Protein AF-A0A6A4BP18-F1 (afdb_monomer)

Mean predicted aligned error: 14.63 Å

Solvent-accessible surface area (backbone atoms only — not comparable to full-atom values): 18453 Å² total; per-residue (Å²): 133,81,79,79,80,82,51,69,67,41,41,24,59,48,27,28,90,78,40,79,90,39,74,28,32,41,42,32,32,29,70,42,75,57,89,64,32,25,34,36,25,41,56,42,97,91,57,77,68,46,74,51,90,61,76,39,51,43,69,56,45,57,78,28,50,51,63,76,63,49,70,79,73,46,64,62,55,40,39,28,45,27,30,31,40,32,45,47,83,64,99,54,40,59,24,32,38,62,28,37,34,75,42,69,50,74,59,83,79,42,41,30,38,35,31,44,35,96,96,43,78,49,68,36,74,59,85,51,77,74,58,50,36,78,54,55,67,48,51,64,54,51,35,61,59,45,66,40,43,44,92,80,47,46,69,66,62,46,50,54,54,47,51,52,49,50,55,49,27,62,75,64,73,44,84,46,69,72,56,61,74,64,30,67,46,84,85,53,60,76,46,70,38,81,43,63,38,40,52,74,63,48,77,40,70,28,36,26,45,53,37,39,52,45,67,64,49,66,88,84,72,81,84,63,58,63,84,48,62,78,91,66,95,78,69,87,85,81,76,87,84,87,81,80,77,83,78,84,90,76,84,89,79,84,86,82,92,86,87,81,88,78,90,85,87,82,87,84,90,84,92,83,90,91,79,92,88,90,88,82,91,84,90,86,86,86,84,86,82,88,82,88,80,136

Sequence (294 aa):
MTPAPIAVGALAFVGPAHIPGLTEFHYVRVTSVSGDSAHVALIDPDAADEVLSEEIETALLKRRAVSDDESALWPGTYVGHPIAFIQPDGPEMDLWAFGLVSGYSMTGATPWLHVRHAGGNCKVALHQLTNVIKIDWISYALQPAAGKNAAVINAVELLEEMDDIIGACTKNRGIPAKVKNALTIPYELYELVEVIRPDTLVLVSVPRQHVVDCSLKKKAKRGTSMFSPPTGSDDPTIAKTKKQKRRPLRWVGNLPVKNWCTIAQATNRKRNLYRLQRRTTTTFAPCYRTTSLC

Secondary structure (DSSP, 8-state):
-PPPPPPTT-EEEE-TTT-TT-SS-EEEEEEEEETTEEEEEEE-TTS--EE-SS-EEHHHHHHTB--GGGGGT-TTHHHHS-EEEE--SSTTTTB-EEEEEEEEEEETTEEEEEEEETTEEEEEE-SSTTSEEE--HHHHHH-TTTT-BTTTS-HHHHHHHHHHHHHHHHHHTS--HHHHHH-SS---TT-EEEEE-TTT--EEEEEHHHHHHHHHS-TT--SS-TTS--SS---TTS--S-----PPP---------------------------------------------

Nearest PDB structures (foldseek):
  9c5g-assembly1_A  TM=5.884E-01  e=3.172E+00  Rhizobium leguminosarum
  7tb6-assembly1_A-2  TM=4.887E-01  e=4.233E+00  Stenotrophomonas maltophilia
  7qfz-assembly1_A  TM=1.981E-01  e=1.781E+00  Escherichia fergusonii ATCC 35469
  7qfz-assembly4_G  TM=1.940E-01  e=3.172E+00  Escherichia fergusonii ATCC 35469
  7qfz-assembly4_H  TM=2.465E-01  e=8.965E+00  Escherichia fergusonii ATCC 35469

Radius of gyration: 30.9 Å; Cα contacts (8 Å, |Δi|>4): 424; chains: 1; bounding box: 94×106×64 Å

Organism: NCBI:txid129364

Foldseek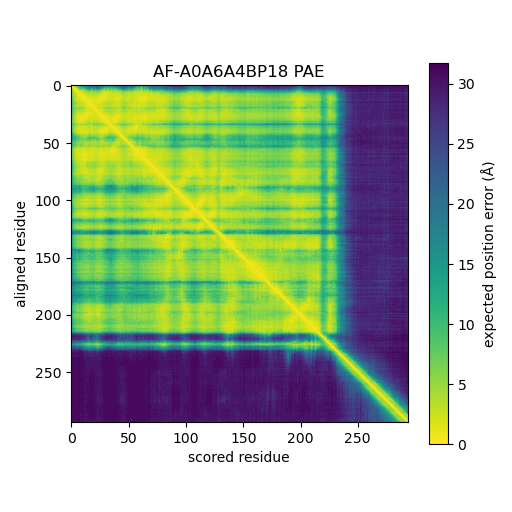 3Di:
DPDDFDDQQFKFWDFCVQPVPHQFIFIWGFHADDPQWTWIWTDDPVDDTHTDPDIHGSVSRSVGTDDPLCVVQVLSVCLLQQWKFAQAPDPSNQFIFIWGFLDWDDDDSWIWTFTQTPVGTGIDICPDCQRIDRADLLCNLLVARGGPGCVVPGSVNVVVVRVVQVVVCLVVVHGDPVSQVRGPDHRDQQDWDWDARRRPRDIATEGSNLSSNVRNDPPPPPPDDSRDHPPDDPPVPPDPDDDPDDDDDDDDDDDDDDDDYDDDDYDDDDDDDDDDDDDDDDDDDDDDDDDDDD

Structure (mmCIF, N/CA/C/O backbone):
data_AF-A0A6A4BP18-F1
#
_entry.id   AF-A0A6A4BP18-F1
#
loop_
_atom_site.group_PDB
_atom_site.id
_atom_site.type_symbol
_atom_site.label_atom_id
_atom_site.label_alt_id
_atom_site.label_comp_id
_atom_site.label_asym_id
_atom_site.label_entity_id
_atom_site.label_seq_id
_atom_site.pdbx_PDB_ins_code
_atom_site.Cartn_x
_atom_site.Cartn_y
_atom_site.Cartn_z
_atom_site.occupancy
_atom_site.B_iso_or_equiv
_atom_site.auth_seq_id
_atom_site.auth_comp_id
_atom_site.auth_asym_id
_atom_site.auth_atom_id
_atom_site.pdbx_PDB_model_num
ATOM 1 N N . MET A 1 1 ? -30.522 -5.816 16.221 1.00 47.50 1 MET A N 1
ATOM 2 C CA . MET A 1 1 ? -29.313 -6.515 16.703 1.00 47.50 1 MET A CA 1
ATOM 3 C C . MET A 1 1 ? -28.320 -5.456 17.135 1.00 47.50 1 MET A C 1
ATOM 5 O O . MET A 1 1 ? -27.954 -4.629 16.310 1.00 47.50 1 MET A O 1
ATOM 9 N N . THR A 1 2 ? -27.963 -5.408 18.415 1.00 51.75 2 THR A N 1
ATOM 10 C CA . THR A 1 2 ? -26.920 -4.502 18.915 1.00 51.75 2 THR A CA 1
ATOM 11 C C . THR A 1 2 ? -25.569 -5.032 18.422 1.00 51.75 2 THR A C 1
ATOM 13 O O . THR A 1 2 ? -25.317 -6.224 18.603 1.00 51.75 2 THR A O 1
ATOM 16 N N . PRO A 1 3 ? -24.727 -4.225 17.754 1.00 62.91 3 PRO A N 1
ATOM 17 C CA . PRO A 1 3 ? -23.421 -4.691 17.297 1.00 62.91 3 PRO A CA 1
ATOM 18 C C . PRO A 1 3 ? -22.569 -5.111 18.498 1.00 62.91 3 PRO A C 1
ATOM 20 O O . PRO A 1 3 ? -22.616 -4.466 19.550 1.00 62.91 3 PRO A O 1
ATOM 23 N N . ALA A 1 4 ? -21.815 -6.201 18.342 1.00 75.19 4 ALA A N 1
ATOM 24 C CA . ALA A 1 4 ? -20.980 -6.744 19.406 1.00 75.19 4 ALA A CA 1
ATOM 25 C C . ALA A 1 4 ? -20.011 -5.674 19.959 1.00 75.19 4 ALA A C 1
ATOM 27 O O . ALA A 1 4 ? -19.532 -4.813 19.207 1.00 75.19 4 ALA A O 1
ATOM 28 N N . PRO A 1 5 ? -19.740 -5.673 21.278 1.00 82.94 5 PRO A N 1
ATOM 29 C CA . PRO A 1 5 ? -18.723 -4.805 21.853 1.00 82.94 5 PRO A CA 1
ATOM 30 C C . PRO A 1 5 ? -17.351 -5.137 21.257 1.00 82.94 5 PRO A C 1
ATOM 32 O O . PRO A 1 5 ? -17.082 -6.285 20.911 1.00 82.94 5 PRO A O 1
ATOM 35 N N . ILE A 1 6 ? -16.492 -4.124 21.124 1.00 90.88 6 ILE A N 1
ATOM 36 C CA . ILE A 1 6 ? -15.129 -4.360 20.660 1.00 90.88 6 ILE A CA 1
ATOM 37 C C . ILE A 1 6 ? -14.336 -5.001 21.792 1.00 90.88 6 ILE A C 1
ATOM 39 O O . ILE A 1 6 ? -14.423 -4.559 22.938 1.00 90.88 6 ILE A O 1
ATOM 43 N N . ALA A 1 7 ? -13.611 -6.064 21.472 1.00 92.69 7 ALA A N 1
ATOM 44 C CA . ALA A 1 7 ? -12.816 -6.804 22.435 1.00 92.69 7 ALA A CA 1
ATOM 45 C C . ALA A 1 7 ? -11.340 -6.408 22.343 1.00 92.69 7 ALA A C 1
ATOM 47 O O . ALA A 1 7 ? -10.855 -5.988 21.291 1.00 92.69 7 ALA A O 1
ATOM 48 N N . VAL A 1 8 ? -10.614 -6.597 23.445 1.00 94.81 8 VAL A N 1
ATOM 49 C CA . VAL A 1 8 ? -9.148 -6.599 23.421 1.00 94.81 8 VAL A CA 1
ATOM 50 C C . VAL A 1 8 ? -8.674 -7.680 22.448 1.00 94.81 8 VAL A C 1
ATOM 52 O O . VAL A 1 8 ? -9.228 -8.776 22.412 1.00 94.81 8 VAL A O 1
ATOM 55 N N . GLY A 1 9 ? -7.670 -7.352 21.641 1.00 93.19 9 GLY A N 1
ATOM 56 C CA . GLY A 1 9 ? -7.150 -8.198 20.572 1.00 93.19 9 GLY A CA 1
ATOM 57 C C . GLY A 1 9 ? -7.810 -7.977 19.211 1.00 93.19 9 GLY A C 1
ATOM 58 O O . GLY A 1 9 ? -7.215 -8.390 18.216 1.00 93.19 9 GLY A O 1
ATOM 59 N N . ALA A 1 10 ? -8.962 -7.294 19.148 1.00 94.56 10 ALA A N 1
ATOM 60 C CA . ALA A 1 10 ? -9.646 -7.000 17.891 1.00 94.56 10 ALA A CA 1
ATOM 61 C C . ALA A 1 10 ? -8.774 -6.157 16.951 1.00 94.56 10 ALA A C 1
ATOM 63 O O . ALA A 1 10 ? -8.046 -5.260 17.392 1.00 94.56 10 ALA A O 1
ATOM 64 N N . LEU A 1 11 ? -8.891 -6.436 15.655 1.00 95.38 11 LEU A N 1
ATOM 65 C CA . LEU A 1 11 ? -8.190 -5.728 14.592 1.00 95.38 11 LEU A CA 1
ATOM 66 C C . LEU A 1 11 ? -9.089 -4.670 13.954 1.00 95.38 11 LEU A C 1
ATOM 68 O O . LEU A 1 11 ? -10.278 -4.897 13.725 1.00 95.38 11 LEU A O 1
ATOM 72 N N . ALA A 1 12 ? -8.508 -3.521 13.620 1.00 95.56 12 ALA A N 1
ATOM 73 C CA . ALA A 1 12 ? -9.170 -2.489 12.833 1.00 95.56 12 ALA A CA 1
ATOM 74 C C . ALA A 1 12 ? -8.213 -1.869 11.810 1.00 95.56 12 ALA A C 1
ATOM 76 O O . ALA A 1 12 ? -7.005 -1.814 12.032 1.00 95.56 12 ALA A O 1
ATOM 77 N N . PHE A 1 13 ? -8.761 -1.373 10.700 1.00 95.56 13 PHE A N 1
ATOM 78 C CA . PHE A 1 13 ? -8.001 -0.678 9.662 1.00 95.56 13 PHE A CA 1
ATOM 79 C C . PHE A 1 13 ? -8.361 0.810 9.618 1.00 95.56 13 PHE A C 1
ATOM 81 O O . PHE A 1 13 ? -9.464 1.212 9.216 1.00 95.56 13 PHE A O 1
ATOM 88 N N . VAL A 1 14 ? -7.419 1.643 10.046 1.00 94.88 14 VAL A N 1
ATOM 89 C CA . VAL A 1 14 ? -7.598 3.075 10.320 1.00 94.88 14 VAL A CA 1
ATOM 90 C C . VAL A 1 14 ? -6.599 3.905 9.517 1.00 94.88 14 VAL A C 1
ATOM 92 O O . VAL A 1 14 ? -5.735 3.368 8.841 1.00 94.88 14 VAL A O 1
ATOM 95 N N . GLY A 1 15 ? -6.751 5.225 9.533 1.00 92.75 15 GLY A N 1
ATOM 96 C CA . GLY A 1 15 ? -5.901 6.139 8.771 1.00 92.75 15 GLY A CA 1
ATOM 97 C C . GLY A 1 15 ? -6.054 7.571 9.275 1.00 92.75 15 GLY A C 1
ATOM 98 O O . GLY A 1 15 ? -6.770 7.777 10.260 1.00 92.75 15 GLY A O 1
ATOM 99 N N . PRO A 1 16 ? -5.460 8.566 8.600 1.00 90.88 16 PRO A N 1
ATOM 100 C CA . PRO A 1 16 ? -5.343 9.930 9.131 1.00 90.88 16 PRO A CA 1
ATOM 101 C C . PRO A 1 16 ? -6.688 10.630 9.363 1.00 90.88 16 PRO A C 1
ATOM 103 O O . PRO A 1 16 ? -6.835 11.441 10.271 1.00 90.88 16 PRO A O 1
ATOM 106 N N . ALA A 1 17 ? -7.711 10.278 8.576 1.00 89.81 17 ALA A N 1
ATOM 107 C CA . ALA A 1 17 ? -9.076 10.776 8.763 1.00 89.81 17 ALA A CA 1
ATOM 108 C C . ALA A 1 17 ? -9.768 10.225 10.027 1.00 89.81 17 ALA A C 1
ATOM 110 O O . ALA A 1 17 ? -10.784 10.762 10.458 1.00 89.81 17 ALA A O 1
ATOM 111 N N . HIS A 1 18 ? -9.246 9.135 10.591 1.00 92.75 18 HIS A N 1
ATOM 112 C CA . HIS A 1 18 ? -9.772 8.474 11.782 1.00 92.75 18 HIS A CA 1
ATOM 113 C C . HIS A 1 18 ? -8.957 8.822 13.031 1.00 92.75 18 HIS A C 1
ATOM 115 O O . HIS A 1 18 ? -9.531 8.992 14.101 1.00 92.75 18 HIS A O 1
ATOM 121 N N . ILE A 1 19 ? -7.630 8.901 12.887 1.00 90.81 19 ILE A N 1
ATOM 122 C CA . ILE A 1 19 ? -6.675 9.169 13.965 1.00 90.81 19 ILE A CA 1
ATOM 123 C C . ILE A 1 19 ? -5.701 10.243 13.456 1.00 90.81 19 ILE A C 1
ATOM 125 O O . ILE A 1 19 ? -4.878 9.935 12.588 1.00 90.81 19 ILE A O 1
ATOM 129 N N . PRO A 1 20 ? -5.773 11.487 13.965 1.00 85.69 20 PRO A N 1
ATOM 130 C CA . PRO A 1 20 ? -4.974 12.606 13.459 1.00 85.69 20 PRO A CA 1
ATOM 131 C C . PRO A 1 20 ? -3.453 12.408 13.538 1.00 85.69 20 PRO A C 1
ATOM 133 O O . PRO A 1 20 ? -2.726 13.022 12.760 1.00 85.69 20 PRO A O 1
ATOM 136 N N . GLY A 1 21 ? -2.968 11.564 14.456 1.00 84.62 21 GLY A N 1
ATOM 137 C CA . GLY A 1 21 ? -1.545 11.245 14.601 1.00 84.62 21 GLY A CA 1
ATOM 138 C C . GLY A 1 21 ? -0.952 10.387 13.475 1.00 84.62 21 GLY A C 1
ATOM 139 O O . GLY A 1 21 ? 0.270 10.290 13.370 1.00 84.62 21 GLY A O 1
ATOM 140 N N . LEU A 1 22 ? -1.780 9.779 12.617 1.00 88.44 22 LEU A N 1
ATOM 141 C CA . LEU A 1 22 ? -1.308 8.914 11.533 1.00 88.44 22 LEU A CA 1
ATOM 142 C C . LEU A 1 22 ? -0.989 9.705 10.263 1.00 88.44 22 LEU A C 1
ATOM 144 O O . LEU A 1 22 ? -1.701 10.636 9.892 1.00 88.44 22 LEU A O 1
ATOM 148 N N . THR A 1 23 ? 0.059 9.289 9.551 1.00 87.06 23 THR A N 1
ATOM 149 C CA . THR A 1 23 ? 0.423 9.853 8.238 1.00 87.06 23 THR A CA 1
ATOM 150 C C . THR A 1 23 ? -0.103 9.041 7.057 1.00 87.06 23 THR A C 1
ATOM 152 O O . THR A 1 23 ? -0.150 9.553 5.942 1.00 87.06 23 THR A O 1
ATOM 155 N N . GLU A 1 24 ? -0.506 7.796 7.295 1.00 89.38 24 GLU A N 1
ATOM 156 C CA . GLU A 1 24 ? -1.031 6.859 6.302 1.00 89.38 24 GLU A CA 1
ATOM 157 C C . GLU A 1 24 ? -1.992 5.862 6.965 1.00 89.38 24 GLU A C 1
ATOM 159 O O . GLU A 1 24 ? -2.283 5.959 8.163 1.00 89.38 24 GLU A O 1
ATOM 164 N N . PHE A 1 25 ? -2.557 4.947 6.178 1.00 92.06 25 PHE A N 1
ATOM 165 C CA . PHE A 1 25 ? -3.432 3.909 6.712 1.00 92.06 25 PHE A CA 1
ATOM 166 C C . PHE A 1 25 ? -2.636 2.766 7.347 1.00 92.06 25 PHE A C 1
ATOM 168 O O . PHE A 1 25 ? -1.692 2.257 6.750 1.00 92.06 25 PHE A O 1
ATOM 175 N N . HIS A 1 26 ? -3.085 2.309 8.515 1.00 93.12 26 HIS A N 1
ATOM 176 C CA . HIS A 1 26 ? -2.459 1.229 9.272 1.00 93.12 26 HIS A CA 1
ATOM 177 C C . HIS A 1 26 ? -3.493 0.262 9.844 1.00 93.12 26 HIS A C 1
ATOM 179 O O . HIS A 1 26 ? -4.647 0.618 10.115 1.00 93.12 26 HIS A O 1
ATOM 185 N N . TYR A 1 27 ? -3.042 -0.968 10.081 1.00 94.88 27 TYR A N 1
ATOM 186 C CA . TYR A 1 27 ? -3.730 -1.877 10.982 1.00 94.88 27 TYR A CA 1
ATOM 187 C C . TYR A 1 27 ? -3.429 -1.496 12.429 1.00 94.88 27 TYR A C 1
ATOM 189 O O . TYR A 1 27 ? -2.306 -1.130 12.769 1.00 94.88 27 TYR A O 1
ATOM 197 N N . VAL A 1 28 ? -4.443 -1.599 13.282 1.00 94.94 28 VAL A N 1
ATOM 198 C CA . VAL A 1 28 ? -4.304 -1.431 14.726 1.00 94.94 28 VAL A CA 1
ATOM 199 C C . VAL A 1 28 ? -4.910 -2.615 15.463 1.00 94.94 28 VAL A C 1
ATOM 201 O O . VAL A 1 28 ? -5.935 -3.161 15.045 1.00 94.94 28 VAL A O 1
ATOM 204 N N . ARG A 1 29 ? -4.290 -2.989 16.582 1.00 95.25 29 ARG A N 1
ATOM 205 C CA . ARG A 1 29 ? -4.784 -3.995 17.522 1.00 95.25 29 ARG A CA 1
ATOM 206 C C . ARG A 1 29 ? -5.233 -3.327 18.807 1.00 95.25 29 ARG A C 1
ATOM 208 O O . ARG A 1 29 ? -4.465 -2.588 19.414 1.00 95.25 29 ARG A O 1
ATOM 215 N N . VAL A 1 30 ? -6.446 -3.624 19.258 1.00 95.56 30 VAL A N 1
ATOM 216 C CA . VAL A 1 30 ? -6.947 -3.136 20.550 1.00 95.56 30 VAL A CA 1
ATOM 217 C C . VAL A 1 30 ? -6.166 -3.780 21.692 1.00 95.56 30 VAL A C 1
ATOM 219 O O . VAL A 1 30 ? -6.149 -5.004 21.812 1.00 95.56 30 VAL A O 1
ATOM 222 N N . THR A 1 31 ? -5.544 -2.972 22.548 1.00 95.38 31 THR A N 1
ATOM 223 C CA . THR A 1 31 ? -4.730 -3.445 23.682 1.00 95.38 31 THR A CA 1
ATOM 224 C C . THR A 1 31 ? -5.467 -3.333 25.011 1.00 95.38 31 THR A C 1
ATOM 226 O O . THR A 1 31 ? -5.299 -4.182 25.883 1.00 95.38 31 THR A O 1
ATOM 229 N N . SER A 1 32 ? -6.331 -2.330 25.165 1.00 94.81 32 SER A N 1
ATOM 230 C CA . SER A 1 32 ? -7.199 -2.179 26.332 1.00 94.81 32 SER A CA 1
ATOM 231 C C . SER A 1 32 ? -8.475 -1.420 25.973 1.00 94.81 32 SER A C 1
ATOM 233 O O . SER A 1 32 ? -8.509 -0.656 25.010 1.00 94.81 32 SER A O 1
ATOM 235 N N . VAL A 1 33 ? -9.541 -1.653 26.740 1.00 95.44 33 VAL A N 1
ATOM 236 C CA . VAL A 1 33 ? -10.840 -0.988 26.575 1.00 95.44 33 VAL A CA 1
ATOM 237 C C . VAL A 1 33 ? -11.253 -0.397 27.918 1.00 95.44 33 VAL A C 1
ATOM 239 O O . VAL A 1 33 ? -11.242 -1.096 28.931 1.00 95.44 33 VAL A O 1
ATOM 242 N N . SER A 1 34 ? -11.623 0.881 27.917 1.00 92.50 34 SER A N 1
ATOM 243 C CA . SER A 1 34 ? -12.083 1.636 29.081 1.00 92.50 34 SER A CA 1
ATOM 244 C C . SER A 1 34 ? -13.375 2.373 28.725 1.00 92.50 34 SER A C 1
ATOM 246 O O . SER A 1 34 ? -13.359 3.471 28.170 1.00 92.50 34 SER A O 1
ATOM 248 N N . GLY A 1 35 ? -14.518 1.741 29.009 1.00 90.00 35 GLY A N 1
ATOM 249 C CA . GLY A 1 35 ? -15.832 2.286 28.660 1.00 90.00 35 GLY A CA 1
ATOM 250 C C . GLY A 1 35 ? -15.990 2.477 27.149 1.00 90.00 35 GLY A C 1
ATOM 251 O O . GLY A 1 35 ? -15.946 1.504 26.395 1.00 90.00 35 GLY A O 1
ATOM 252 N N . ASP A 1 36 ? -16.166 3.730 26.725 1.00 93.06 36 ASP A N 1
ATOM 253 C CA . ASP A 1 36 ? -16.333 4.106 25.316 1.00 93.06 36 ASP A CA 1
ATOM 254 C C . ASP A 1 36 ? -15.007 4.397 24.591 1.00 93.06 36 ASP A C 1
ATOM 256 O O . ASP A 1 36 ? -15.018 4.561 23.368 1.00 93.06 36 ASP A O 1
ATOM 260 N N . SER A 1 37 ? -13.878 4.376 25.305 1.00 94.12 37 SER A N 1
ATOM 261 C CA . SER A 1 37 ? -12.521 4.560 24.775 1.00 94.12 37 SER A CA 1
ATOM 262 C C . SER A 1 37 ? -11.725 3.251 24.766 1.00 94.12 37 SER A C 1
ATOM 264 O O . SER A 1 37 ? -11.996 2.317 25.524 1.00 94.12 37 SER A O 1
ATOM 266 N N . ALA A 1 38 ? -10.704 3.180 23.919 1.00 95.38 38 ALA A N 1
ATOM 267 C CA . ALA A 1 38 ? -9.752 2.080 23.859 1.00 95.38 38 ALA A CA 1
ATOM 268 C C . ALA A 1 38 ? -8.346 2.579 23.508 1.00 95.38 38 ALA A C 1
ATOM 270 O O . ALA A 1 38 ? -8.194 3.553 22.770 1.00 95.38 38 ALA A O 1
ATOM 271 N N . HIS A 1 39 ? -7.326 1.870 23.987 1.00 94.81 39 HIS A N 1
ATOM 272 C CA . HIS A 1 39 ? -5.959 2.014 23.490 1.00 94.81 39 HIS A CA 1
ATOM 273 C C . HIS A 1 39 ? -5.674 0.953 22.435 1.00 94.81 39 HIS A C 1
ATOM 275 O O . HIS A 1 39 ? -6.236 -0.150 22.456 1.00 94.81 39 HIS A O 1
ATOM 281 N N . VAL A 1 40 ? -4.779 1.287 21.510 1.00 95.19 40 VAL A N 1
ATOM 282 C CA . VAL A 1 40 ? -4.385 0.388 20.429 1.00 95.19 40 VAL A CA 1
ATOM 283 C C . VAL A 1 40 ? -2.877 0.406 20.212 1.00 95.19 40 VAL A C 1
ATOM 285 O O . VAL A 1 40 ? -2.192 1.361 20.577 1.00 95.19 40 VAL A O 1
ATOM 288 N N . ALA A 1 41 ? -2.373 -0.644 19.579 1.00 94.44 41 ALA A N 1
ATOM 289 C CA . ALA A 1 41 ? -1.040 -0.682 19.001 1.00 94.44 41 ALA A CA 1
ATOM 290 C C . ALA A 1 41 ? -1.138 -0.719 17.474 1.00 94.44 41 ALA A C 1
ATOM 292 O O . ALA A 1 41 ? -1.978 -1.438 16.932 1.00 94.44 41 ALA A O 1
ATOM 293 N N . LEU A 1 42 ? -0.307 0.064 16.791 1.00 93.19 42 LEU A N 1
ATOM 294 C CA . LEU A 1 42 ? -0.069 -0.048 15.359 1.00 93.19 42 LEU A CA 1
ATOM 295 C C . LEU A 1 42 ? 0.602 -1.382 15.077 1.00 93.19 42 LEU A C 1
ATOM 297 O O . LEU A 1 42 ? 1.584 -1.723 15.729 1.00 93.19 42 LEU A O 1
ATOM 301 N N . ILE A 1 43 ? 0.064 -2.105 14.102 1.00 91.12 43 ILE A N 1
ATOM 302 C CA . ILE A 1 43 ? 0.658 -3.338 13.608 1.00 91.12 43 ILE A CA 1
ATOM 303 C C . ILE A 1 43 ? 1.473 -3.006 12.370 1.00 91.12 43 ILE A C 1
ATOM 305 O O . ILE A 1 43 ? 0.937 -2.491 11.383 1.00 91.12 43 ILE A O 1
ATOM 309 N N . ASP A 1 44 ? 2.743 -3.378 12.416 1.00 83.31 44 ASP A N 1
ATOM 310 C CA . ASP A 1 44 ? 3.612 -3.424 11.254 1.00 83.31 44 ASP A CA 1
ATOM 311 C C . ASP A 1 44 ? 4.070 -4.877 11.058 1.00 83.31 44 ASP A C 1
ATOM 313 O O . ASP A 1 44 ? 4.804 -5.389 11.899 1.00 83.31 44 ASP A O 1
ATOM 317 N N . PRO A 1 45 ? 3.653 -5.577 9.985 1.00 78.44 45 PRO A N 1
ATOM 318 C CA . PRO A 1 45 ? 4.129 -6.935 9.721 1.00 78.44 45 PRO A CA 1
ATOM 319 C C . PRO A 1 45 ? 5.651 -7.026 9.560 1.00 78.44 45 PRO A C 1
ATOM 321 O O . PRO A 1 45 ? 6.219 -8.101 9.751 1.00 78.44 45 PRO A O 1
ATOM 324 N N . ASP A 1 46 ? 6.291 -5.911 9.203 1.00 73.81 46 ASP A N 1
ATOM 325 C CA . ASP A 1 46 ? 7.714 -5.813 8.903 1.00 73.81 46 ASP A CA 1
ATOM 326 C C . ASP A 1 46 ? 8.523 -5.254 10.103 1.00 73.81 46 ASP A C 1
ATOM 328 O O . ASP A 1 46 ? 9.758 -5.235 10.065 1.00 73.81 46 ASP A O 1
ATOM 332 N N . ALA A 1 47 ? 7.861 -4.831 11.193 1.00 78.50 47 ALA A N 1
ATOM 333 C CA . ALA A 1 47 ? 8.495 -4.247 12.379 1.00 78.50 47 ALA A CA 1
ATOM 334 C C . ALA A 1 47 ? 7.803 -4.650 13.698 1.00 78.50 47 ALA A C 1
ATOM 336 O O . ALA A 1 47 ? 6.970 -5.547 13.752 1.00 78.50 47 ALA A O 1
ATOM 337 N N . ALA A 1 48 ? 8.219 -4.043 14.811 1.00 81.62 48 ALA A N 1
ATOM 338 C CA . ALA A 1 48 ? 7.566 -4.253 16.100 1.00 81.62 48 ALA A CA 1
ATOM 339 C C . ALA A 1 48 ? 6.347 -3.335 16.242 1.00 81.62 48 ALA A C 1
ATOM 341 O O . ALA A 1 48 ? 6.411 -2.168 15.856 1.00 81.62 48 ALA A O 1
ATOM 342 N N . ASP A 1 49 ? 5.286 -3.850 16.866 1.00 86.19 49 ASP A N 1
ATOM 343 C CA . ASP A 1 49 ? 4.079 -3.078 17.150 1.00 86.19 49 ASP A CA 1
ATOM 344 C C . ASP A 1 49 ? 4.390 -1.826 17.991 1.00 86.19 49 ASP A C 1
ATOM 346 O O . ASP A 1 49 ? 5.101 -1.884 19.002 1.00 86.19 49 ASP A O 1
ATOM 350 N N . GLU A 1 50 ? 3.805 -0.692 17.605 1.00 88.38 50 GLU A N 1
ATOM 351 C CA . GLU A 1 50 ? 3.976 0.593 18.288 1.00 88.38 50 GLU A CA 1
ATOM 352 C C . GLU A 1 50 ? 2.686 0.988 19.011 1.00 88.38 50 GLU A C 1
ATOM 354 O O . GLU A 1 50 ? 1.633 1.148 18.397 1.00 88.38 50 GLU A O 1
ATOM 359 N N . VAL A 1 51 ? 2.740 1.164 20.332 1.00 86.56 51 VAL A N 1
ATOM 360 C CA . VAL A 1 51 ? 1.563 1.575 21.112 1.00 86.56 51 VAL A CA 1
ATOM 361 C C . VAL A 1 51 ? 1.252 3.046 20.858 1.00 86.56 51 VAL A C 1
ATOM 363 O O . VAL A 1 51 ? 2.102 3.910 21.070 1.00 86.56 51 VAL A O 1
ATOM 366 N N . LEU A 1 52 ? 0.009 3.340 20.474 1.00 86.50 52 LEU A N 1
ATOM 367 C CA . LEU A 1 52 ? -0.460 4.714 20.354 1.00 86.50 52 LEU A CA 1
ATOM 368 C C . LEU A 1 52 ? -0.821 5.277 21.729 1.00 86.50 52 LEU A C 1
ATOM 370 O O . LEU A 1 52 ? -1.586 4.683 22.489 1.00 86.50 52 LEU A O 1
ATOM 374 N N . SER A 1 53 ? -0.291 6.464 22.022 1.00 84.31 53 SER A N 1
ATOM 375 C CA . SER A 1 53 ? -0.578 7.194 23.264 1.00 84.31 53 SER A CA 1
ATOM 376 C C . SER A 1 53 ? -2.002 7.763 23.316 1.00 84.31 53 SER A C 1
ATOM 378 O O . SER A 1 53 ? -2.499 8.063 24.397 1.00 84.31 53 SER A O 1
ATOM 380 N N . GLU A 1 54 ? -2.647 7.949 22.164 1.00 86.06 54 GLU A N 1
ATOM 381 C CA . GLU A 1 54 ? -3.989 8.528 22.053 1.00 86.06 54 GLU A CA 1
ATOM 382 C C . GLU A 1 54 ? -5.079 7.487 22.370 1.00 86.06 54 GLU A C 1
ATOM 384 O O . GLU A 1 54 ? -4.994 6.331 21.951 1.00 86.06 54 GLU A O 1
ATOM 389 N N . GLU A 1 55 ? -6.121 7.901 23.096 1.00 91.88 55 GLU A N 1
ATOM 390 C CA . GLU A 1 55 ? -7.337 7.101 23.276 1.00 91.88 55 GLU A CA 1
ATOM 391 C C . GLU A 1 55 ? -8.245 7.222 22.050 1.00 91.88 55 GLU A C 1
ATOM 393 O O . GLU A 1 55 ? -8.471 8.314 21.527 1.00 91.88 55 GLU A O 1
ATOM 398 N N . ILE A 1 56 ? -8.802 6.095 21.611 1.00 94.56 56 ILE A N 1
ATOM 399 C CA . ILE A 1 56 ? -9.637 6.015 20.414 1.00 94.56 56 ILE A CA 1
ATOM 400 C C . ILE A 1 56 ? -11.034 5.544 20.797 1.00 94.56 56 ILE A C 1
ATOM 402 O O . ILE A 1 56 ? -11.205 4.579 21.540 1.00 94.56 56 ILE A O 1
ATOM 406 N N . GLU A 1 57 ? -12.053 6.186 20.232 1.00 95.31 57 GLU A N 1
ATOM 407 C CA . GLU A 1 57 ? -13.442 5.787 20.435 1.00 95.31 57 GLU A CA 1
ATOM 408 C C . GLU A 1 57 ? -13.694 4.342 19.975 1.00 95.31 57 GLU A C 1
ATOM 410 O O . GLU A 1 57 ? -13.491 3.970 18.813 1.00 95.31 57 GLU A O 1
ATOM 415 N N . THR A 1 58 ? -14.263 3.528 20.860 1.00 94.62 58 THR A N 1
ATOM 416 C CA . THR A 1 58 ? -14.665 2.147 20.556 1.00 94.62 58 THR A CA 1
ATOM 417 C C . THR A 1 58 ? -15.670 2.081 19.406 1.00 94.62 58 THR A C 1
ATOM 419 O O . THR A 1 58 ? -15.660 1.132 18.622 1.00 94.62 58 THR A O 1
ATOM 422 N N . ALA A 1 59 ? -16.528 3.097 19.257 1.00 94.50 59 ALA A N 1
ATOM 423 C CA . ALA A 1 59 ? -17.479 3.196 18.156 1.00 94.50 59 ALA A CA 1
ATOM 424 C C . ALA A 1 59 ? -16.782 3.362 16.796 1.00 94.50 59 ALA A C 1
ATOM 426 O O . ALA A 1 59 ? -17.234 2.786 15.804 1.00 94.50 59 ALA A O 1
ATOM 427 N N . LEU A 1 60 ? -15.680 4.119 16.743 1.00 95.06 60 LEU A N 1
ATOM 428 C CA . LEU A 1 60 ? -14.853 4.253 15.546 1.00 95.06 60 LEU A CA 1
ATOM 429 C C . LEU A 1 60 ? -14.203 2.918 15.202 1.00 95.06 60 LEU A C 1
ATOM 431 O O . LEU A 1 60 ? -14.335 2.458 14.068 1.00 95.06 60 LEU A O 1
ATOM 435 N N . LEU A 1 61 ? -13.575 2.267 16.181 1.00 95.44 61 LEU A N 1
ATOM 436 C CA . LEU A 1 61 ? -12.901 0.990 15.961 1.00 95.44 61 LEU A CA 1
ATOM 437 C C . LEU A 1 61 ? -13.878 -0.098 15.497 1.00 95.44 61 LEU A C 1
ATOM 439 O O . LEU A 1 61 ? -13.560 -0.835 14.574 1.00 95.44 61 LEU A O 1
ATOM 443 N N . LYS A 1 62 ? -15.107 -0.136 16.028 1.00 94.19 62 LYS A N 1
ATOM 444 C CA . LYS A 1 62 ? -16.166 -1.047 15.549 1.00 94.19 62 LYS A CA 1
ATOM 445 C C . LYS A 1 62 ? -16.521 -0.832 14.079 1.00 94.19 62 LYS A C 1
ATOM 447 O O . LYS A 1 62 ? -16.704 -1.800 13.352 1.00 94.19 62 LYS A O 1
ATOM 452 N N . ARG A 1 63 ? -16.622 0.423 13.625 1.00 94.81 63 ARG A N 1
ATOM 453 C CA . ARG A 1 63 ? -16.914 0.743 12.211 1.00 94.81 63 ARG A CA 1
ATOM 454 C C . ARG A 1 63 ? -15.761 0.386 11.272 1.00 94.81 63 ARG A C 1
ATOM 456 O O . ARG A 1 63 ? -15.973 0.300 10.067 1.00 94.81 63 ARG A O 1
ATOM 463 N N . ARG A 1 64 ? -14.552 0.251 11.816 1.00 95.25 64 ARG A N 1
ATOM 464 C CA . ARG A 1 64 ? -13.310 -0.019 11.084 1.00 95.25 64 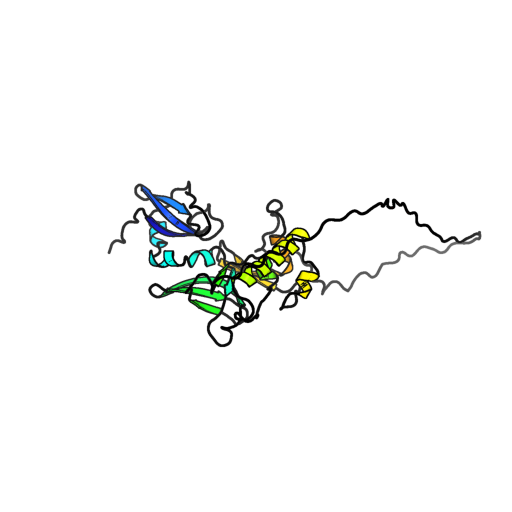ARG A CA 1
ATOM 465 C C . ARG A 1 64 ? -12.751 -1.416 11.352 1.00 95.25 64 ARG A C 1
ATOM 467 O O . ARG A 1 64 ? -11.647 -1.704 10.897 1.00 95.25 64 ARG A O 1
ATOM 474 N N . ALA A 1 65 ? -13.486 -2.243 12.093 1.00 94.44 65 ALA A N 1
ATOM 475 C CA . ALA A 1 65 ? -13.069 -3.581 12.462 1.00 94.44 65 ALA A CA 1
ATOM 476 C C . ALA A 1 65 ? -12.921 -4.451 11.213 1.00 94.44 65 ALA A C 1
ATOM 478 O O . ALA A 1 65 ? -13.746 -4.383 10.300 1.00 94.44 65 ALA A O 1
ATOM 479 N N . VAL A 1 66 ? -11.872 -5.263 11.199 1.00 94.06 66 VAL A N 1
ATOM 480 C CA . VAL A 1 66 ? -11.582 -6.228 10.135 1.00 94.06 66 VAL A CA 1
ATOM 481 C C . VAL A 1 66 ? -11.642 -7.642 10.699 1.00 94.06 66 VAL A C 1
ATOM 483 O O . VAL A 1 66 ? -11.520 -7.838 11.909 1.00 94.06 66 VAL A O 1
ATOM 486 N N . SER A 1 67 ? -11.861 -8.634 9.838 1.00 91.00 67 SER A N 1
ATOM 487 C CA . SER A 1 67 ? -11.834 -10.037 10.259 1.00 91.00 67 SER A CA 1
ATOM 488 C C . SER A 1 67 ? -10.408 -10.513 10.510 1.00 91.00 67 SER A C 1
ATOM 490 O O . SER A 1 67 ? -9.487 -10.093 9.809 1.00 91.00 67 SER A O 1
ATOM 492 N N . ASP A 1 68 ? -10.240 -11.476 11.414 1.00 87.88 68 ASP A N 1
ATOM 493 C CA . ASP A 1 68 ? -8.937 -12.098 11.670 1.00 87.88 68 ASP A CA 1
ATOM 494 C C . ASP A 1 68 ? -8.345 -12.762 10.417 1.00 87.88 68 ASP A C 1
ATOM 496 O O . ASP A 1 68 ? -7.127 -12.776 10.263 1.00 87.88 68 ASP A O 1
ATOM 500 N N . ASP A 1 69 ? -9.177 -13.212 9.470 1.00 89.56 69 ASP A N 1
ATOM 501 C CA . ASP A 1 69 ? -8.726 -13.752 8.179 1.00 89.56 69 ASP A CA 1
ATOM 502 C C . ASP A 1 69 ? -7.844 -12.760 7.391 1.00 89.56 69 ASP A C 1
ATOM 504 O O . ASP A 1 69 ? -6.945 -13.172 6.659 1.00 89.56 69 ASP A O 1
ATOM 508 N N . GLU A 1 70 ? -8.038 -11.445 7.564 1.00 91.50 70 GLU A N 1
ATOM 509 C CA . GLU A 1 70 ? -7.201 -10.432 6.903 1.00 91.50 70 GLU A CA 1
ATOM 510 C C . GLU A 1 70 ? -5.759 -10.436 7.417 1.00 91.50 70 GLU A C 1
ATOM 512 O O . GLU A 1 70 ? -4.837 -10.072 6.683 1.00 91.50 70 GLU A O 1
ATOM 517 N N . SER A 1 71 ? -5.545 -10.881 8.657 1.00 88.88 71 SER A N 1
ATOM 518 C CA . SER A 1 71 ? -4.224 -10.905 9.292 1.00 88.88 71 SER A CA 1
ATOM 519 C C . SER A 1 71 ? -3.284 -11.962 8.708 1.00 88.88 71 SER A C 1
ATOM 521 O O . SER A 1 71 ? -2.094 -11.958 9.011 1.00 88.88 71 SER A O 1
ATOM 523 N N . ALA A 1 72 ? -3.782 -12.846 7.837 1.00 88.69 72 ALA A N 1
ATOM 524 C CA . ALA A 1 72 ? -2.947 -13.816 7.136 1.00 88.69 72 ALA A CA 1
ATOM 525 C C . ALA A 1 72 ? -2.028 -13.153 6.095 1.00 88.69 72 ALA A C 1
ATOM 527 O O . ALA A 1 72 ? -0.897 -13.594 5.906 1.00 88.69 72 ALA A O 1
ATOM 528 N N . LEU A 1 73 ? -2.516 -12.113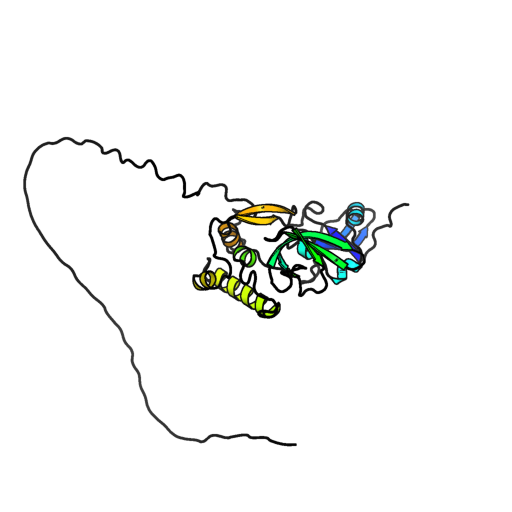 5.405 1.00 88.94 73 LEU A N 1
ATOM 529 C CA . LEU A 1 73 ? -1.824 -11.497 4.262 1.00 88.94 73 LEU A CA 1
ATOM 530 C C . LEU A 1 73 ? -1.781 -9.962 4.303 1.00 88.94 73 LEU A C 1
ATOM 532 O O . LEU A 1 73 ? -1.191 -9.348 3.418 1.00 88.94 73 LEU A O 1
ATOM 536 N N . TRP A 1 74 ? -2.384 -9.333 5.316 1.00 92.19 74 TRP A N 1
ATOM 537 C CA . TRP A 1 74 ? -2.300 -7.894 5.586 1.00 92.19 74 TRP A CA 1
ATOM 538 C C . TRP A 1 74 ? -2.540 -6.990 4.358 1.00 92.19 74 TRP A C 1
ATOM 540 O O . TRP A 1 74 ? -1.752 -6.066 4.110 1.00 92.19 74 TRP A O 1
ATOM 550 N N . PRO A 1 75 ? -3.631 -7.192 3.589 1.00 92.31 75 PRO A N 1
ATOM 551 C CA . PRO A 1 75 ? -3.873 -6.471 2.335 1.00 92.31 75 PRO A CA 1
ATOM 552 C C . PRO A 1 75 ? -3.924 -4.946 2.517 1.00 92.31 75 PRO A C 1
ATOM 554 O O . PRO A 1 75 ? -3.494 -4.200 1.640 1.00 92.31 75 PRO A O 1
ATOM 557 N N . GLY A 1 76 ? -4.382 -4.461 3.675 1.00 92.25 76 GLY A N 1
ATOM 558 C CA . GLY A 1 76 ? -4.413 -3.037 4.005 1.00 92.25 76 GLY A CA 1
ATOM 559 C C . GLY A 1 76 ? -3.037 -2.369 4.079 1.00 92.25 76 GLY A C 1
ATOM 560 O O . GLY A 1 76 ? -2.947 -1.164 3.855 1.00 92.25 76 GLY A O 1
ATOM 561 N N . THR A 1 77 ? -1.950 -3.117 4.295 1.00 91.38 77 THR A N 1
ATOM 562 C CA . THR A 1 77 ? -0.594 -2.534 4.283 1.00 91.38 77 THR A CA 1
ATOM 563 C C . THR A 1 77 ? -0.175 -2.068 2.893 1.00 91.38 77 THR A C 1
ATOM 565 O O . THR A 1 77 ? 0.587 -1.115 2.775 1.00 91.38 77 THR A O 1
ATOM 568 N N . TYR A 1 78 ? -0.733 -2.666 1.839 1.00 91.19 78 TYR A N 1
ATOM 569 C CA . TYR A 1 78 ? -0.558 -2.188 0.471 1.00 91.19 78 TYR A CA 1
ATOM 570 C C . TYR A 1 78 ? -1.365 -0.922 0.189 1.00 91.19 78 TYR A C 1
ATOM 572 O O . TYR A 1 78 ? -1.060 -0.220 -0.755 1.00 91.19 78 TYR A O 1
ATOM 580 N N . VAL A 1 79 ? -2.390 -0.598 0.981 1.00 90.75 79 VAL A N 1
ATOM 581 C CA . VAL A 1 79 ? -3.089 0.694 0.875 1.00 90.75 79 VAL A CA 1
ATOM 582 C C . VAL A 1 79 ? -2.328 1.787 1.629 1.00 90.75 79 VAL A C 1
ATOM 584 O O . VAL A 1 79 ? -2.277 2.922 1.161 1.00 90.75 79 VAL A O 1
ATOM 587 N N . GLY A 1 80 ? -1.706 1.442 2.763 1.00 86.25 80 GLY A N 1
ATOM 588 C CA . GLY A 1 80 ? -0.764 2.323 3.463 1.00 86.25 80 GLY A CA 1
ATOM 589 C C . GLY A 1 80 ? 0.476 2.627 2.618 1.00 86.25 80 GLY A C 1
ATOM 590 O O . GLY A 1 80 ? 0.886 3.777 2.525 1.00 86.25 80 GLY A O 1
ATOM 591 N N . HIS A 1 81 ? 0.994 1.624 1.901 1.00 88.62 81 HIS A N 1
ATOM 592 C CA . HIS A 1 81 ? 2.110 1.756 0.962 1.00 88.62 81 HIS A CA 1
ATOM 593 C C . HIS A 1 81 ? 1.659 1.450 -0.481 1.00 88.62 81 HIS A C 1
ATOM 595 O O . HIS A 1 81 ? 1.867 0.337 -0.972 1.00 88.62 81 HIS A O 1
ATOM 601 N N . PRO A 1 82 ? 1.027 2.418 -1.180 1.00 88.38 82 PRO A N 1
ATOM 602 C CA . PRO A 1 82 ? 0.189 2.188 -2.364 1.00 88.38 82 PRO A CA 1
ATOM 603 C C . PRO A 1 82 ? 0.941 1.929 -3.670 1.00 88.38 82 PRO A C 1
ATOM 605 O O . PRO A 1 82 ? 0.390 2.151 -4.746 1.00 88.38 82 PRO A O 1
ATOM 608 N N . ILE A 1 83 ? 2.182 1.453 -3.607 1.00 90.88 83 ILE A N 1
ATOM 609 C CA . ILE A 1 83 ? 2.967 1.084 -4.783 1.00 90.88 83 ILE A CA 1
ATOM 610 C C . ILE A 1 83 ? 3.336 -0.384 -4.683 1.00 90.88 83 ILE A C 1
ATOM 612 O O . ILE A 1 83 ? 3.993 -0.814 -3.730 1.00 90.88 83 ILE A O 1
ATOM 616 N N . ALA A 1 84 ? 2.979 -1.122 -5.725 1.00 90.75 84 ALA A N 1
ATOM 617 C CA . ALA A 1 84 ? 3.332 -2.514 -5.855 1.00 90.75 84 ALA A CA 1
ATOM 618 C C . ALA A 1 84 ? 3.926 -2.830 -7.228 1.00 90.75 84 ALA A C 1
ATOM 620 O O . ALA A 1 84 ? 3.598 -2.208 -8.239 1.00 90.75 84 ALA A O 1
ATOM 621 N N . PHE A 1 85 ? 4.774 -3.847 -7.259 1.00 89.31 85 PHE A N 1
ATOM 622 C CA . PHE A 1 85 ? 5.101 -4.581 -8.466 1.00 89.31 85 PHE A CA 1
ATOM 623 C C . PHE A 1 85 ? 4.285 -5.866 -8.465 1.00 89.31 85 PHE A C 1
ATOM 625 O O . PHE A 1 85 ? 4.323 -6.630 -7.500 1.00 89.31 85 PHE A O 1
ATOM 632 N N . ILE A 1 86 ? 3.489 -6.044 -9.510 1.00 89.56 86 ILE A N 1
ATOM 633 C CA . ILE A 1 86 ? 2.425 -7.038 -9.586 1.00 89.56 86 ILE A CA 1
ATOM 634 C C . ILE A 1 86 ? 2.603 -7.942 -10.800 1.00 89.56 86 ILE A C 1
ATOM 636 O O . ILE A 1 86 ? 3.158 -7.531 -11.820 1.00 89.56 86 ILE A O 1
ATOM 640 N N . GLN A 1 87 ? 2.055 -9.147 -10.694 1.00 87.50 87 GLN A N 1
ATOM 641 C CA . GLN A 1 87 ? 1.756 -10.018 -11.828 1.00 87.50 87 GLN A CA 1
ATOM 642 C C . GLN A 1 87 ? 0.239 -10.007 -12.034 1.00 87.50 87 GLN A C 1
ATOM 644 O O . GLN A 1 87 ? -0.482 -10.565 -11.203 1.00 87.50 87 GLN A O 1
ATOM 649 N N . PRO A 1 88 ? -0.279 -9.296 -13.051 1.00 80.56 88 PRO A N 1
ATOM 650 C CA . PRO A 1 88 ? -1.714 -9.256 -13.304 1.00 80.56 88 PRO A CA 1
ATOM 651 C C . PRO A 1 88 ? -2.201 -10.599 -13.855 1.00 80.56 88 PRO A C 1
ATOM 653 O O . PRO A 1 88 ? -1.485 -11.267 -14.586 1.00 80.56 88 PRO A O 1
ATOM 656 N N . ASP A 1 89 ? -3.448 -10.977 -13.591 1.00 78.31 89 ASP A N 1
ATOM 657 C CA . ASP A 1 89 ? -4.040 -12.122 -14.287 1.00 78.31 89 ASP A CA 1
ATOM 658 C C . ASP A 1 89 ? -4.282 -11.795 -15.774 1.00 78.31 89 ASP A C 1
ATOM 660 O O . ASP A 1 89 ? -4.636 -10.667 -16.131 1.00 78.31 89 ASP A O 1
ATOM 664 N N . GLY A 1 90 ? -4.156 -12.794 -16.654 1.00 79.38 90 GLY A N 1
ATOM 665 C CA . GLY A 1 90 ? -4.480 -12.674 -18.080 1.00 79.38 90 GLY A CA 1
ATOM 666 C C . GLY A 1 90 ? -3.270 -12.808 -19.012 1.00 79.38 90 GLY A C 1
ATOM 667 O O . GLY A 1 90 ? -2.281 -13.432 -18.647 1.00 79.38 90 GLY A O 1
ATOM 668 N N . PRO A 1 91 ? -3.326 -12.262 -20.242 1.00 80.19 91 PRO A N 1
ATOM 669 C CA . PRO A 1 91 ? -2.276 -12.464 -21.249 1.00 80.19 91 PRO A CA 1
ATOM 670 C C . PRO A 1 91 ? -0.884 -11.955 -20.846 1.00 80.19 91 PRO A C 1
ATOM 672 O O . PRO A 1 91 ? 0.112 -12.401 -21.406 1.00 80.19 91 PRO A O 1
ATOM 675 N N . GLU A 1 92 ? -0.819 -11.023 -19.892 1.00 80.38 92 GLU A N 1
ATOM 676 C CA . GLU A 1 92 ? 0.423 -10.447 -19.363 1.00 80.38 92 GLU A CA 1
ATOM 677 C C . GLU A 1 92 ? 0.844 -11.077 -18.023 1.00 80.38 92 GLU A C 1
ATOM 679 O O . GLU A 1 92 ? 1.730 -10.547 -17.363 1.00 80.38 92 GLU A O 1
ATOM 684 N N . MET A 1 93 ? 0.247 -12.207 -17.616 1.00 82.50 93 MET A N 1
ATOM 685 C CA . MET A 1 93 ? 0.505 -12.829 -16.306 1.00 82.50 93 MET A CA 1
ATOM 686 C C . MET A 1 93 ? 1.939 -13.285 -16.076 1.00 82.50 93 MET A C 1
ATOM 688 O O . MET A 1 93 ? 2.396 -13.353 -14.938 1.00 82.50 93 MET A O 1
ATOM 692 N N . ASP A 1 94 ? 2.667 -13.553 -17.156 1.00 85.81 94 ASP A N 1
ATOM 693 C CA . ASP A 1 94 ? 4.075 -13.918 -17.076 1.00 85.81 94 ASP A CA 1
ATOM 694 C C . ASP A 1 94 ? 4.993 -12.692 -16.982 1.00 85.81 94 ASP A C 1
ATOM 696 O O . ASP A 1 94 ? 6.210 -12.851 -16.882 1.00 85.81 94 ASP A O 1
ATOM 700 N N . LEU A 1 95 ? 4.452 -11.473 -17.058 1.00 86.88 95 LEU A N 1
ATOM 701 C CA . LEU A 1 95 ? 5.205 -10.227 -17.021 1.00 86.88 95 LEU A CA 1
ATOM 702 C C . LEU A 1 95 ? 4.977 -9.500 -15.704 1.00 86.88 95 LEU A C 1
ATOM 704 O O . LEU A 1 95 ? 3.867 -9.419 -15.181 1.00 86.88 95 LEU A O 1
ATOM 708 N N . TRP A 1 96 ? 6.040 -8.888 -15.204 1.00 87.19 96 TRP A N 1
ATOM 709 C CA . TRP A 1 96 ? 5.905 -7.980 -14.087 1.00 87.19 96 TRP A CA 1
ATOM 710 C C . TRP A 1 96 ? 5.477 -6.573 -14.521 1.00 87.19 96 TRP A C 1
ATOM 712 O O . TRP A 1 96 ? 6.003 -6.019 -15.493 1.00 87.19 96 TRP A O 1
ATOM 722 N N . ALA A 1 97 ? 4.585 -5.954 -13.748 1.00 88.31 97 ALA A N 1
ATOM 723 C CA . ALA A 1 97 ? 4.088 -4.603 -13.985 1.00 88.31 97 ALA A CA 1
ATOM 724 C C . ALA A 1 97 ? 4.077 -3.752 -12.708 1.00 88.31 97 ALA A C 1
ATOM 726 O O . ALA A 1 97 ? 3.778 -4.231 -11.618 1.00 88.31 97 ALA A O 1
ATOM 727 N N . PHE A 1 98 ? 4.351 -2.452 -12.845 1.00 89.81 98 PHE A N 1
ATOM 728 C CA . PHE A 1 98 ? 4.134 -1.495 -11.758 1.00 89.81 98 PHE A CA 1
ATOM 729 C C . PHE A 1 98 ? 2.653 -1.155 -11.639 1.00 89.81 98 PHE A C 1
ATOM 731 O O . PHE A 1 98 ? 1.994 -0.864 -12.639 1.00 89.81 98 PHE A O 1
ATOM 738 N N . GLY A 1 99 ? 2.155 -1.142 -10.409 1.00 90.94 99 GLY A N 1
ATOM 739 C CA . GLY A 1 99 ? 0.773 -0.841 -10.094 1.00 90.94 99 GLY A CA 1
ATOM 740 C C . GLY A 1 99 ? 0.631 0.031 -8.853 1.00 90.94 99 GLY A C 1
ATOM 741 O O . GLY A 1 99 ? 1.424 -0.038 -7.914 1.00 90.94 99 GLY A O 1
ATOM 742 N N . LEU A 1 100 ? -0.413 0.851 -8.856 1.00 92.94 100 LEU A N 1
ATOM 743 C CA . LEU A 1 100 ? -0.835 1.653 -7.720 1.00 92.94 100 LEU A CA 1
ATOM 744 C C . LEU A 1 100 ? -2.021 0.986 -7.034 1.00 92.94 100 LEU A C 1
ATOM 746 O O . LEU A 1 100 ? -3.060 0.765 -7.662 1.00 92.94 100 LEU A O 1
ATOM 750 N N . VAL A 1 101 ? -1.886 0.687 -5.749 1.00 93.75 101 VAL A N 1
ATOM 751 C CA . VAL A 1 101 ? -2.940 0.042 -4.964 1.00 93.75 101 VAL A CA 1
ATOM 752 C C . VAL A 1 101 ? -3.875 1.115 -4.417 1.00 93.75 101 VAL A C 1
ATOM 754 O O . VAL A 1 101 ? -3.506 1.903 -3.552 1.00 93.75 101 VAL A O 1
ATOM 757 N N . SER A 1 102 ? -5.103 1.159 -4.933 1.00 91.75 102 SER A N 1
ATOM 758 C CA . SER A 1 102 ? -6.116 2.142 -4.519 1.00 91.75 102 SER A CA 1
ATOM 759 C C . SER A 1 102 ? -7.068 1.627 -3.440 1.00 91.75 102 SER A C 1
ATOM 761 O O . SER A 1 102 ? -7.845 2.394 -2.879 1.00 91.75 102 SER A O 1
ATOM 763 N N . GLY A 1 103 ? -7.051 0.323 -3.173 1.00 92.94 103 GLY A N 1
ATOM 764 C CA . GLY A 1 103 ? -7.938 -0.314 -2.210 1.00 92.94 103 GLY A CA 1
ATOM 765 C C . GLY A 1 103 ? -7.785 -1.828 -2.210 1.00 92.94 103 GLY A C 1
ATOM 766 O O . GLY A 1 103 ? -6.986 -2.386 -2.962 1.00 92.94 103 GLY A O 1
ATOM 767 N N . TYR A 1 104 ? -8.579 -2.492 -1.379 1.00 94.75 104 TYR A N 1
ATOM 768 C CA . TYR A 1 104 ? -8.696 -3.945 -1.368 1.00 94.75 104 TYR A CA 1
ATOM 769 C C . TYR A 1 104 ? -10.122 -4.370 -1.016 1.00 94.75 104 TYR A C 1
ATOM 771 O O . TYR A 1 104 ? -10.943 -3.575 -0.553 1.00 94.75 104 TYR A O 1
ATOM 779 N N . SER A 1 105 ? -10.421 -5.641 -1.249 1.00 93.94 105 SER A N 1
ATOM 780 C CA . SER A 1 105 ? -11.661 -6.283 -0.821 1.00 93.94 105 SER A CA 1
ATOM 781 C C . SER A 1 105 ? -11.402 -7.732 -0.438 1.00 93.94 105 SER A C 1
ATOM 783 O O . SER A 1 105 ? -10.660 -8.420 -1.138 1.00 93.94 105 SER A O 1
ATOM 785 N N . MET A 1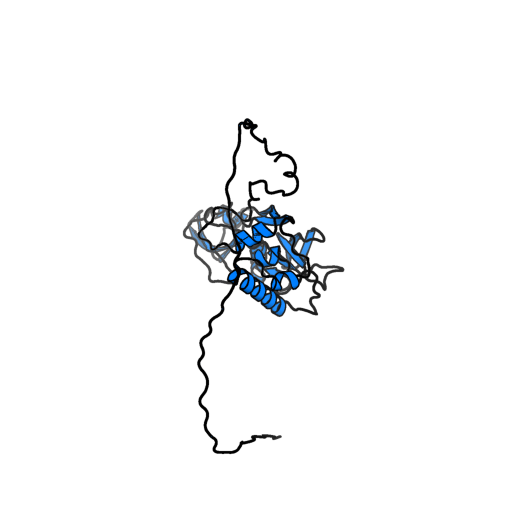 106 ? -12.077 -8.216 0.600 1.00 92.69 106 MET A N 1
ATOM 786 C CA . MET A 1 106 ? -12.080 -9.632 0.963 1.00 92.69 106 MET A CA 1
ATOM 787 C C . MET A 1 106 ? -13.188 -10.375 0.214 1.00 92.69 106 MET A C 1
ATOM 789 O O . MET A 1 106 ? -14.316 -9.893 0.116 1.00 92.69 106 MET A O 1
ATOM 793 N N . THR A 1 107 ? -12.876 -11.547 -0.339 1.00 90.94 107 THR A N 1
ATOM 794 C CA . THR A 1 107 ? -13.865 -12.493 -0.881 1.00 90.94 107 THR A CA 1
ATOM 795 C C . THR A 1 107 ? -13.627 -13.846 -0.224 1.00 90.94 107 THR A C 1
ATOM 797 O O . THR A 1 107 ? -12.678 -14.549 -0.566 1.00 90.94 107 THR A O 1
ATOM 800 N N . GLY A 1 108 ? -14.454 -14.186 0.769 1.00 88.12 108 GLY A N 1
ATOM 801 C CA . GLY A 1 108 ? -14.118 -15.258 1.710 1.00 88.12 108 GLY A CA 1
ATOM 802 C C . GLY A 1 108 ? -12.818 -14.922 2.450 1.00 88.12 108 GLY A C 1
ATOM 803 O O . GLY A 1 108 ? -12.624 -13.779 2.852 1.00 88.12 108 GLY A O 1
ATOM 804 N N . ALA A 1 109 ? -11.910 -15.893 2.552 1.00 88.12 109 ALA A N 1
ATOM 805 C CA . ALA A 1 109 ? -10.584 -15.711 3.149 1.00 88.12 109 ALA A CA 1
ATOM 806 C C . ALA A 1 109 ? -9.525 -15.172 2.162 1.00 88.12 109 ALA A C 1
ATOM 808 O O . ALA A 1 109 ? -8.353 -15.070 2.510 1.00 88.12 109 ALA A O 1
ATOM 809 N N . THR A 1 110 ? -9.899 -14.858 0.915 1.00 90.44 110 THR A N 1
ATOM 810 C CA . THR A 1 110 ? -8.950 -14.385 -0.103 1.00 90.44 110 THR A CA 1
ATOM 811 C C . THR A 1 110 ? -8.972 -12.856 -0.205 1.00 90.44 110 THR A C 1
ATOM 813 O O . THR A 1 110 ? -10.020 -12.289 -0.545 1.00 90.44 110 THR A O 1
ATOM 816 N N . PRO A 1 111 ? -7.833 -12.177 0.027 1.00 92.94 111 PRO A N 1
ATOM 817 C CA . PRO A 1 111 ? -7.703 -10.752 -0.227 1.00 92.94 111 PRO A CA 1
ATOM 818 C C . PRO A 1 111 ? -7.503 -10.459 -1.713 1.00 92.94 111 PRO A C 1
ATOM 820 O O . PRO A 1 111 ? -6.683 -11.082 -2.383 1.00 92.94 111 PRO A O 1
ATOM 823 N N . TRP A 1 112 ? -8.210 -9.451 -2.213 1.00 93.50 112 TRP A N 1
ATOM 824 C CA . TRP A 1 112 ? -8.045 -8.925 -3.566 1.00 93.50 112 TRP A CA 1
ATOM 825 C C . TRP A 1 112 ? -7.626 -7.464 -3.506 1.00 93.50 112 TRP A C 1
ATOM 827 O O . TRP A 1 112 ? -8.366 -6.637 -2.972 1.00 93.50 112 TRP A O 1
ATOM 837 N N . LEU A 1 113 ? -6.481 -7.134 -4.094 1.00 94.31 113 LEU A N 1
ATOM 838 C CA . LEU A 1 113 ? -6.015 -5.760 -4.246 1.00 94.31 113 LEU A CA 1
ATOM 839 C C . LEU A 1 113 ? -6.649 -5.130 -5.483 1.00 94.31 113 LEU A C 1
ATOM 841 O O . LEU A 1 113 ? -6.766 -5.769 -6.527 1.00 94.31 113 LEU A O 1
ATOM 845 N N . HIS A 1 114 ? -7.071 -3.874 -5.375 1.00 94.00 114 HIS A N 1
ATOM 846 C CA . HIS A 1 114 ? -7.567 -3.086 -6.503 1.00 94.00 114 HIS A CA 1
ATOM 847 C C . HIS A 1 114 ? -6.410 -2.235 -7.001 1.00 94.00 114 HIS A C 1
ATOM 849 O O . HIS A 1 114 ? -5.971 -1.315 -6.305 1.00 94.00 114 HIS A O 1
ATOM 855 N N . VAL A 1 115 ? -5.903 -2.572 -8.183 1.00 92.88 115 VAL A N 1
ATOM 856 C CA . VAL A 1 115 ? -4.653 -2.025 -8.701 1.00 92.88 115 VAL A CA 1
ATOM 857 C C . VAL A 1 115 ? -4.906 -1.262 -9.990 1.00 92.88 115 VAL A C 1
ATOM 859 O O . VAL A 1 115 ? -5.626 -1.718 -10.878 1.00 92.88 115 VAL A O 1
ATOM 862 N N . ARG A 1 116 ? -4.297 -0.085 -10.098 1.00 90.69 116 ARG A N 1
ATOM 863 C CA . ARG A 1 116 ? -4.215 0.686 -11.337 1.00 90.69 116 ARG A CA 1
ATOM 864 C C . ARG A 1 116 ? -2.834 0.496 -11.937 1.00 90.69 116 ARG A C 1
ATOM 866 O O . ARG A 1 116 ? -1.844 0.777 -11.269 1.00 90.69 116 ARG A O 1
ATOM 873 N N . HIS A 1 117 ? -2.759 0.045 -13.179 1.00 87.81 117 HIS A N 1
ATOM 874 C CA . HIS A 1 117 ? -1.504 -0.064 -13.921 1.00 87.81 117 HIS A CA 1
ATOM 875 C C . HIS A 1 117 ? -1.690 0.445 -15.356 1.00 87.81 117 HIS A C 1
ATOM 877 O O . HIS A 1 117 ? -2.790 0.828 -15.754 1.00 87.81 117 HIS A O 1
ATOM 883 N N . ALA A 1 118 ? -0.616 0.462 -16.149 1.00 79.19 118 ALA A N 1
ATOM 884 C CA . ALA A 1 118 ? -0.640 1.001 -17.514 1.00 79.19 118 ALA A CA 1
ATOM 885 C C . ALA A 1 118 ? -1.670 0.317 -18.441 1.00 79.19 118 ALA A C 1
ATOM 887 O O . ALA A 1 118 ? -2.200 0.963 -19.342 1.00 79.19 118 ALA A O 1
ATOM 888 N N . GLY A 1 119 ? -1.980 -0.963 -18.201 1.00 76.38 119 GLY A N 1
ATOM 889 C CA . GLY A 1 119 ? -2.983 -1.730 -18.950 1.00 76.38 119 GLY A CA 1
ATOM 890 C C . GLY A 1 119 ? -4.432 -1.486 -18.507 1.00 76.38 119 GLY A C 1
ATOM 891 O O . GLY A 1 119 ? -5.355 -2.008 -19.128 1.00 76.38 119 GLY A O 1
ATOM 892 N N . GLY A 1 120 ? -4.647 -0.686 -17.459 1.00 85.06 120 GLY A N 1
ATOM 893 C CA . GLY A 1 120 ? -5.959 -0.371 -16.906 1.00 85.06 120 GLY A CA 1
ATOM 894 C C . GLY A 1 120 ? -6.087 -0.727 -15.426 1.00 85.06 120 GLY A C 1
ATOM 895 O O . GLY A 1 120 ? -5.107 -0.917 -14.707 1.00 85.06 120 GLY A O 1
ATOM 896 N N . ASN A 1 121 ? -7.330 -0.781 -14.954 1.00 89.44 121 ASN A N 1
ATOM 897 C CA . ASN A 1 121 ? -7.623 -1.187 -13.585 1.00 89.44 121 ASN A CA 1
ATOM 898 C C . ASN A 1 121 ? -7.842 -2.698 -13.553 1.00 89.44 121 ASN A C 1
ATOM 900 O O . ASN A 1 121 ? -8.674 -3.214 -14.301 1.00 89.44 121 ASN A O 1
ATOM 904 N N . CYS A 1 122 ? -7.166 -3.384 -12.643 1.00 88.44 122 CYS A N 1
ATOM 905 C CA . CYS A 1 122 ? -7.328 -4.812 -12.431 1.00 88.44 122 CYS A CA 1
ATOM 906 C C . CYS A 1 122 ? -7.519 -5.129 -10.945 1.00 88.44 122 CYS A C 1
ATOM 908 O O . CYS A 1 122 ? -7.306 -4.294 -10.057 1.00 88.44 122 CYS A O 1
ATOM 910 N N . LYS A 1 123 ? -7.977 -6.351 -10.675 1.00 90.12 123 LYS A N 1
ATOM 911 C CA . LYS A 1 123 ? -7.936 -6.928 -9.336 1.00 90.12 123 LYS A CA 1
ATOM 912 C C . LYS A 1 123 ? -6.853 -7.989 -9.323 1.00 90.12 123 LYS A C 1
ATOM 914 O O . LYS A 1 123 ? -6.835 -8.823 -10.218 1.00 90.12 123 LYS A O 1
ATOM 919 N N . VAL A 1 124 ? -5.994 -7.953 -8.314 1.00 90.00 124 VAL A N 1
ATOM 920 C CA . VAL A 1 124 ? -4.930 -8.942 -8.126 1.00 90.00 124 VAL A CA 1
ATOM 921 C C . VAL A 1 124 ? -5.240 -9.717 -6.859 1.00 90.00 124 VAL A C 1
ATOM 923 O O . VAL A 1 124 ? -5.375 -9.122 -5.786 1.00 90.00 124 VAL A O 1
ATOM 926 N N . ALA A 1 125 ? -5.400 -11.032 -6.980 1.00 90.00 125 ALA A N 1
ATOM 927 C CA . ALA A 1 125 ? -5.552 -11.890 -5.817 1.00 90.00 125 ALA A CA 1
ATOM 928 C C . ALA A 1 125 ? -4.222 -11.962 -5.064 1.00 90.00 125 ALA A C 1
ATOM 930 O O . ALA A 1 125 ? -3.181 -12.301 -5.631 1.00 90.00 125 ALA A O 1
ATOM 931 N N . LEU A 1 126 ? -4.252 -11.651 -3.774 1.00 87.75 126 LEU A N 1
ATOM 932 C CA . LEU A 1 126 ? -3.100 -11.817 -2.908 1.00 87.75 126 LEU A CA 1
ATOM 933 C C . LEU A 1 126 ? -3.123 -13.265 -2.412 1.00 87.75 126 LEU A C 1
ATOM 935 O O . LEU A 1 126 ? -3.896 -13.617 -1.524 1.00 87.75 126 LEU A O 1
ATOM 939 N N . HIS A 1 127 ? -2.338 -14.125 -3.055 1.00 77.94 127 HIS A N 1
ATOM 940 C CA . HIS A 1 127 ? -2.229 -15.541 -2.689 1.00 77.94 127 HIS A CA 1
ATOM 941 C C . HIS A 1 127 ? -1.001 -15.804 -1.821 1.00 77.94 127 HIS A C 1
ATOM 943 O O . HIS A 1 127 ? -1.046 -16.618 -0.902 1.00 77.94 127 HIS A O 1
ATOM 949 N N . GLN A 1 128 ? 0.098 -15.119 -2.133 1.00 68.62 128 GLN A N 1
ATOM 950 C CA . GLN A 1 128 ? 1.382 -15.205 -1.450 1.00 68.62 128 GLN A CA 1
ATOM 951 C C . GLN A 1 128 ? 2.014 -13.812 -1.463 1.00 68.62 128 GLN A C 1
ATOM 953 O O . GLN A 1 128 ? 1.742 -13.020 -2.353 1.00 68.62 128 GLN A O 1
ATOM 958 N N . LEU A 1 129 ? 2.905 -13.495 -0.527 1.00 63.00 129 LEU A N 1
ATOM 959 C CA . LEU A 1 129 ? 3.589 -12.189 -0.532 1.00 63.00 129 LEU A CA 1
ATOM 960 C C . LEU A 1 129 ? 4.505 -11.986 -1.759 1.00 63.00 129 LEU A C 1
ATOM 962 O O . LEU A 1 129 ? 5.023 -10.897 -1.975 1.00 63.00 129 LEU A O 1
ATOM 966 N N . THR A 1 130 ? 4.721 -13.026 -2.567 1.00 67.38 130 THR A N 1
ATOM 967 C CA . THR A 1 130 ? 5.629 -13.019 -3.717 1.00 67.38 130 THR A CA 1
ATOM 968 C C . THR A 1 130 ? 5.006 -12.488 -5.002 1.00 67.38 130 THR A C 1
ATOM 970 O O . THR A 1 130 ? 5.752 -11.980 -5.832 1.00 67.38 130 THR A O 1
ATOM 973 N N . ASN A 1 131 ? 3.682 -12.570 -5.196 1.00 79.75 131 ASN A N 1
ATOM 974 C CA . ASN A 1 131 ? 3.054 -12.098 -6.441 1.00 79.75 131 ASN A CA 1
ATOM 975 C C . ASN A 1 131 ? 2.752 -10.587 -6.438 1.00 79.75 131 ASN A C 1
ATOM 977 O O . ASN A 1 131 ? 2.428 -10.015 -7.481 1.00 79.75 131 ASN A O 1
ATOM 981 N N . VAL A 1 132 ? 2.885 -9.943 -5.273 1.00 88.25 132 VAL A N 1
ATOM 982 C CA . VAL A 1 132 ? 2.729 -8.498 -5.080 1.00 88.25 132 VAL A CA 1
ATOM 983 C C . VAL A 1 132 ? 3.822 -7.995 -4.137 1.00 88.25 132 VAL A C 1
ATOM 985 O O . VAL A 1 132 ? 3.761 -8.197 -2.924 1.00 88.25 132 VAL A O 1
ATOM 988 N N . ILE A 1 133 ? 4.794 -7.277 -4.687 1.00 88.44 133 ILE A N 1
ATOM 989 C CA . ILE A 1 133 ? 5.952 -6.761 -3.948 1.00 88.44 133 ILE A CA 1
ATOM 990 C C . ILE A 1 133 ? 5.737 -5.270 -3.683 1.00 88.44 133 ILE A C 1
ATOM 992 O O . ILE A 1 133 ? 5.442 -4.538 -4.622 1.00 88.44 133 ILE A O 1
ATOM 996 N N . LYS A 1 134 ? 5.874 -4.799 -2.436 1.00 88.88 134 LYS A N 1
ATOM 997 C CA . LYS A 1 134 ? 5.847 -3.358 -2.106 1.00 88.88 134 LYS A CA 1
ATOM 998 C C . LYS A 1 134 ? 7.095 -2.672 -2.666 1.00 88.88 134 LYS A C 1
ATOM 1000 O O . LYS A 1 134 ? 8.184 -3.225 -2.562 1.00 88.88 134 LYS A O 1
ATOM 1005 N N . ILE A 1 135 ? 6.953 -1.470 -3.225 1.00 88.25 135 ILE A N 1
ATOM 1006 C CA . ILE A 1 135 ? 8.059 -0.799 -3.931 1.00 88.25 135 ILE A CA 1
ATOM 1007 C C . ILE A 1 135 ? 8.220 0.657 -3.510 1.00 88.25 135 ILE A C 1
ATOM 1009 O O . ILE A 1 135 ? 7.238 1.351 -3.268 1.00 88.25 135 ILE A O 1
ATOM 1013 N N . ASP A 1 136 ? 9.450 1.161 -3.485 1.00 87.12 136 ASP A N 1
ATOM 1014 C CA . ASP A 1 136 ? 9.722 2.579 -3.264 1.00 87.12 136 ASP A CA 1
ATOM 1015 C C . ASP A 1 136 ? 9.312 3.482 -4.435 1.00 87.12 136 ASP A C 1
ATOM 1017 O O . ASP A 1 136 ? 9.395 3.132 -5.615 1.00 87.12 136 ASP A O 1
ATOM 1021 N N . TRP A 1 137 ? 9.004 4.736 -4.103 1.00 86.81 137 TRP A N 1
ATOM 1022 C CA . TRP A 1 137 ? 8.681 5.791 -5.068 1.00 86.81 137 TRP A CA 1
ATOM 1023 C C . TRP A 1 137 ? 9.759 6.007 -6.142 1.00 86.81 137 TRP A C 1
ATOM 1025 O O . TRP A 1 137 ? 9.430 6.355 -7.275 1.00 86.81 137 TRP A O 1
ATOM 1035 N N . ILE A 1 138 ? 11.041 5.791 -5.815 1.00 88.31 138 ILE A N 1
ATOM 1036 C CA . ILE A 1 138 ? 12.146 5.910 -6.783 1.00 88.31 138 ILE A CA 1
ATOM 1037 C C . ILE A 1 138 ? 12.030 4.824 -7.847 1.00 88.31 138 ILE A C 1
ATOM 1039 O O . ILE A 1 138 ? 12.039 5.134 -9.036 1.00 88.31 138 ILE A O 1
ATOM 1043 N N . SER A 1 139 ? 11.901 3.567 -7.428 1.00 88.69 139 SER A N 1
ATOM 1044 C CA . SER A 1 139 ? 11.775 2.435 -8.343 1.00 88.69 139 SER A CA 1
ATOM 1045 C C . SER A 1 139 ? 10.504 2.563 -9.179 1.00 88.69 139 SER A C 1
ATOM 1047 O O . SER A 1 139 ? 10.561 2.398 -10.390 1.00 88.69 139 SER A O 1
ATOM 1049 N N . TYR A 1 140 ? 9.392 3.008 -8.596 1.00 89.00 140 TYR A N 1
ATOM 1050 C CA . TYR A 1 140 ? 8.174 3.288 -9.358 1.00 89.00 140 TYR A CA 1
ATOM 1051 C C . TYR A 1 140 ? 8.331 4.399 -10.407 1.00 89.00 140 TYR A C 1
ATOM 1053 O O . TYR A 1 140 ? 7.831 4.268 -11.520 1.00 89.00 140 TYR A O 1
ATOM 1061 N N . ALA A 1 141 ? 9.043 5.486 -10.095 1.00 88.38 141 ALA A N 1
ATOM 1062 C CA . ALA A 1 141 ? 9.270 6.573 -11.050 1.00 88.38 141 ALA A CA 1
ATOM 1063 C C . ALA A 1 141 ? 10.241 6.189 -12.180 1.00 88.38 141 ALA A C 1
ATOM 1065 O O . ALA A 1 141 ? 10.162 6.739 -13.280 1.00 88.38 141 ALA A O 1
ATOM 1066 N N . LEU A 1 142 ? 11.174 5.276 -11.903 1.00 87.62 142 LEU A N 1
ATOM 1067 C CA . LEU A 1 142 ? 12.157 4.789 -12.871 1.00 87.62 142 LEU A CA 1
ATOM 1068 C C . LEU A 1 142 ? 11.653 3.588 -13.681 1.00 87.62 142 LEU A C 1
ATOM 1070 O O . LEU A 1 142 ? 12.159 3.352 -14.773 1.00 87.62 142 LEU A O 1
ATOM 1074 N N . GLN A 1 143 ? 10.677 2.850 -13.152 1.00 85.75 143 GLN A N 1
ATOM 1075 C CA . GLN A 1 143 ? 10.102 1.633 -13.724 1.00 85.75 143 GLN A CA 1
ATOM 1076 C C . GLN A 1 143 ? 11.154 0.609 -14.207 1.00 85.75 143 GLN A C 1
ATOM 1078 O O . GLN A 1 143 ? 11.063 0.117 -15.339 1.00 85.75 143 GLN A O 1
ATOM 1083 N N . PRO A 1 144 ? 12.183 0.275 -13.398 1.00 80.12 144 PRO A N 1
ATOM 1084 C CA . PRO A 1 144 ? 13.145 -0.742 -13.788 1.00 80.12 144 PRO A CA 1
ATOM 1085 C C . PRO A 1 144 ? 12.443 -2.089 -13.912 1.00 80.12 144 PRO A C 1
ATOM 1087 O O . PRO A 1 144 ? 11.506 -2.376 -13.175 1.00 80.12 144 PRO A O 1
ATOM 1090 N N . ALA A 1 145 ? 12.891 -2.913 -14.854 1.00 76.12 145 ALA A N 1
ATOM 1091 C CA . ALA A 1 145 ? 12.343 -4.250 -15.060 1.00 76.12 145 ALA A CA 1
ATOM 1092 C C . ALA A 1 145 ? 10.842 -4.333 -15.412 1.00 76.12 145 ALA A C 1
ATOM 1094 O O . ALA A 1 145 ? 10.305 -5.439 -15.483 1.00 76.12 145 ALA A O 1
ATOM 1095 N N . ALA A 1 146 ? 10.170 -3.215 -15.704 1.00 81.12 146 ALA A N 1
ATOM 1096 C CA . ALA A 1 146 ? 8.795 -3.233 -16.196 1.00 81.12 146 ALA A CA 1
ATOM 1097 C C . ALA A 1 146 ? 8.692 -4.067 -17.484 1.00 81.12 146 ALA A C 1
ATOM 1099 O O . ALA A 1 146 ? 9.448 -3.848 -18.432 1.00 81.12 146 ALA A O 1
ATOM 1100 N N . GLY A 1 147 ? 7.767 -5.027 -17.514 1.00 80.06 147 GLY A N 1
ATOM 1101 C CA . GLY A 1 147 ? 7.578 -5.929 -18.650 1.00 80.06 147 GLY A CA 1
ATOM 1102 C C . GLY A 1 147 ? 8.632 -7.034 -18.770 1.00 80.06 147 GLY A C 1
ATOM 1103 O O . GLY A 1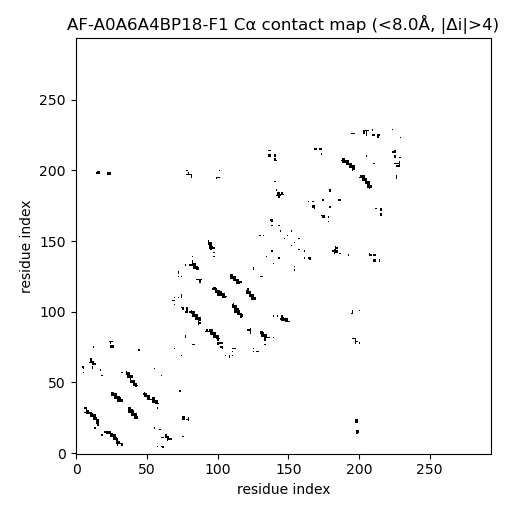 147 ? 8.650 -7.738 -19.779 1.00 80.06 147 GLY A O 1
ATOM 1104 N N . LYS A 1 148 ? 9.516 -7.221 -17.777 1.00 84.38 148 LYS A N 1
ATOM 1105 C CA . LYS A 1 148 ? 10.370 -8.416 -17.727 1.00 84.38 148 LYS A CA 1
ATOM 1106 C C . LYS A 1 148 ? 9.521 -9.639 -17.391 1.00 84.38 148 LYS A C 1
ATOM 1108 O O . LYS A 1 148 ? 8.628 -9.581 -16.547 1.00 84.38 148 LYS A O 1
ATOM 1113 N N . ASN A 1 149 ? 9.838 -10.753 -18.043 1.00 86.25 149 ASN A N 1
ATOM 1114 C CA . ASN A 1 149 ? 9.192 -12.025 -17.768 1.00 86.25 149 ASN A CA 1
ATOM 1115 C C . ASN A 1 149 ? 9.636 -12.567 -16.399 1.00 86.25 149 ASN A C 1
ATOM 1117 O O . ASN A 1 149 ? 10.828 -12.565 -16.082 1.00 86.25 149 ASN A O 1
ATOM 1121 N N . ALA A 1 150 ? 8.690 -13.050 -15.605 1.00 82.75 150 ALA A N 1
ATOM 1122 C CA . ALA A 1 150 ? 8.933 -13.515 -14.248 1.00 82.75 150 ALA A CA 1
ATOM 1123 C C . ALA A 1 150 ? 9.764 -14.798 -14.151 1.00 82.75 150 ALA A C 1
ATOM 1125 O O . ALA A 1 150 ? 10.374 -15.058 -13.117 1.00 82.75 150 ALA A O 1
ATOM 1126 N N . ALA A 1 151 ? 9.829 -15.587 -15.226 1.00 84.81 151 ALA A N 1
ATOM 1127 C CA . ALA A 1 151 ? 10.738 -16.724 -15.314 1.00 84.81 151 ALA A CA 1
ATOM 1128 C C . ALA A 1 151 ? 12.188 -16.299 -15.607 1.00 84.81 151 ALA A C 1
ATOM 1130 O O . ALA A 1 151 ? 13.106 -17.086 -15.394 1.00 84.81 151 ALA A O 1
ATOM 1131 N N . VAL A 1 152 ? 12.401 -15.076 -16.111 1.00 85.38 152 VAL A N 1
ATOM 1132 C CA . VAL A 1 152 ? 13.740 -14.527 -16.392 1.00 85.38 152 VAL A CA 1
ATOM 1133 C C . VAL A 1 152 ? 14.323 -13.841 -15.164 1.00 85.38 152 VAL A C 1
ATOM 1135 O O . VAL A 1 152 ? 15.521 -13.954 -14.932 1.00 85.38 152 VAL A O 1
ATOM 1138 N N . ILE A 1 153 ? 13.489 -13.120 -14.412 1.00 82.44 153 ILE A N 1
ATOM 1139 C CA . ILE A 1 153 ? 13.872 -12.497 -13.148 1.00 82.44 153 ILE A CA 1
ATOM 1140 C C . ILE A 1 153 ? 12.808 -12.796 -12.097 1.00 82.44 153 ILE A C 1
ATOM 1142 O O . ILE A 1 153 ? 11.639 -12.413 -12.233 1.00 82.44 153 ILE A O 1
ATOM 1146 N N . ASN A 1 154 ? 13.212 -13.517 -11.057 1.00 84.50 154 ASN A N 1
ATOM 1147 C CA . ASN A 1 154 ? 12.305 -13.836 -9.962 1.00 84.50 154 ASN A CA 1
ATOM 1148 C C . ASN A 1 154 ? 12.163 -12.641 -8.996 1.00 84.50 154 ASN A C 1
ATOM 1150 O O . ASN A 1 154 ? 12.868 -11.639 -9.103 1.00 84.50 154 ASN A O 1
ATOM 1154 N N . ALA A 1 155 ? 11.247 -12.752 -8.032 1.00 82.00 155 ALA A N 1
ATOM 1155 C CA . ALA A 1 155 ? 10.964 -11.691 -7.063 1.00 82.00 155 ALA A CA 1
ATOM 1156 C C . ALA A 1 155 ? 12.196 -11.232 -6.253 1.00 82.00 155 ALA A C 1
ATOM 1158 O O . ALA A 1 155 ? 12.322 -10.047 -5.956 1.00 82.00 155 ALA A O 1
ATOM 1159 N N . VAL A 1 156 ? 13.103 -12.150 -5.904 1.00 85.62 156 VAL A N 1
ATOM 1160 C CA . VAL A 1 156 ? 14.293 -11.855 -5.088 1.00 85.62 156 VAL A CA 1
ATOM 1161 C C . VAL A 1 156 ? 15.334 -11.103 -5.911 1.00 85.62 156 VAL A C 1
ATOM 1163 O O . VAL A 1 156 ? 15.792 -10.043 -5.502 1.00 85.62 156 VAL A O 1
ATOM 1166 N N . GLU A 1 157 ? 15.655 -11.608 -7.101 1.00 87.00 157 GLU A N 1
ATOM 1167 C CA . GLU A 1 157 ? 16.609 -10.968 -8.022 1.00 87.00 157 GLU A CA 1
ATOM 1168 C C . GLU A 1 157 ? 16.138 -9.572 -8.443 1.00 87.00 157 GLU A C 1
ATOM 1170 O O . GLU A 1 157 ? 16.927 -8.645 -8.615 1.00 87.00 157 GLU A O 1
ATOM 1175 N N . LEU A 1 158 ? 14.825 -9.407 -8.587 1.00 84.25 158 LEU A N 1
ATOM 1176 C CA . LEU A 1 158 ? 14.218 -8.123 -8.874 1.00 84.25 158 LEU A CA 1
ATOM 1177 C C . LEU A 1 158 ? 14.395 -7.132 -7.714 1.00 84.25 158 LEU A C 1
ATOM 1179 O O . LEU A 1 158 ? 14.714 -5.967 -7.959 1.00 84.25 158 LEU A O 1
ATOM 1183 N N . LEU A 1 159 ? 14.172 -7.566 -6.469 1.00 86.38 159 LEU A N 1
ATOM 1184 C CA . LEU A 1 159 ? 14.407 -6.730 -5.288 1.00 86.38 159 LEU A CA 1
ATOM 1185 C C . LEU A 1 159 ? 15.866 -6.263 -5.234 1.00 86.38 159 LEU A C 1
ATOM 1187 O O . LEU A 1 159 ? 16.112 -5.073 -5.053 1.00 86.38 159 LEU A O 1
ATOM 1191 N N . GLU A 1 160 ? 16.816 -7.161 -5.506 1.00 88.19 160 GLU A N 1
ATOM 1192 C CA . GLU A 1 160 ? 18.240 -6.820 -5.593 1.00 88.19 160 GLU A CA 1
ATOM 1193 C C . GLU A 1 160 ? 18.524 -5.776 -6.690 1.00 88.19 160 GLU A C 1
ATOM 1195 O O . GLU A 1 160 ? 19.251 -4.808 -6.455 1.00 88.19 160 GLU A O 1
ATOM 1200 N N . GLU A 1 161 ? 17.914 -5.910 -7.876 1.00 85.31 161 GLU A N 1
ATOM 1201 C CA . GLU A 1 161 ? 18.056 -4.928 -8.962 1.00 85.31 161 GLU A CA 1
ATOM 1202 C C . GLU A 1 161 ? 17.506 -3.546 -8.561 1.00 85.31 161 GLU A C 1
ATOM 1204 O O . GLU A 1 161 ? 18.108 -2.511 -8.871 1.00 85.31 161 GLU A O 1
ATOM 1209 N N . MET A 1 162 ? 16.380 -3.511 -7.846 1.00 86.44 162 MET A N 1
ATOM 1210 C CA . MET A 1 162 ? 15.784 -2.268 -7.355 1.00 86.44 162 MET A CA 1
ATOM 1211 C C . MET A 1 162 ? 16.640 -1.611 -6.270 1.00 86.44 162 MET A C 1
ATOM 1213 O O . MET A 1 162 ? 16.891 -0.403 -6.347 1.00 86.44 162 MET A O 1
ATOM 1217 N N . ASP A 1 163 ? 17.160 -2.390 -5.325 1.00 89.38 163 ASP A N 1
ATOM 1218 C CA . ASP A 1 163 ? 18.061 -1.910 -4.275 1.00 89.38 163 ASP A CA 1
ATOM 1219 C C . ASP A 1 163 ? 19.366 -1.349 -4.852 1.00 89.38 163 ASP A C 1
ATOM 1221 O O . ASP A 1 163 ? 19.839 -0.286 -4.430 1.00 89.38 163 ASP A O 1
ATOM 1225 N N . ASP A 1 164 ? 19.922 -1.991 -5.881 1.00 88.06 164 ASP A N 1
ATOM 1226 C CA . ASP A 1 164 ? 21.103 -1.506 -6.595 1.00 88.06 164 ASP A CA 1
ATOM 1227 C C . ASP A 1 164 ? 20.852 -0.152 -7.274 1.00 88.06 164 ASP A C 1
ATOM 1229 O O . ASP A 1 164 ? 21.701 0.754 -7.228 1.00 88.06 164 ASP A O 1
ATOM 1233 N N . ILE A 1 165 ? 19.675 0.024 -7.881 1.00 85.25 165 ILE A N 1
ATOM 1234 C CA . ILE A 1 165 ? 19.265 1.283 -8.513 1.00 85.25 165 ILE A CA 1
ATOM 1235 C C . ILE A 1 165 ? 19.075 2.379 -7.463 1.00 85.25 165 ILE A C 1
ATOM 1237 O O . ILE A 1 165 ? 19.630 3.475 -7.620 1.00 85.25 165 ILE A O 1
ATOM 1241 N N . ILE A 1 166 ? 18.364 2.094 -6.369 1.00 86.38 166 ILE A N 1
ATOM 1242 C CA . ILE A 1 166 ? 18.181 3.028 -5.249 1.00 86.38 166 ILE A CA 1
ATOM 1243 C C . ILE A 1 166 ? 19.548 3.419 -4.674 1.00 86.38 166 ILE A C 1
ATOM 1245 O O . ILE A 1 166 ? 19.854 4.608 -4.507 1.00 86.38 166 ILE A O 1
ATOM 1249 N N . GLY A 1 167 ? 20.422 2.441 -4.441 1.00 86.81 167 GLY A N 1
ATOM 1250 C CA . GLY A 1 167 ? 21.793 2.640 -3.984 1.00 86.81 167 GLY A CA 1
ATOM 1251 C C . GLY A 1 167 ? 22.614 3.514 -4.938 1.00 86.81 167 GLY A C 1
ATOM 1252 O O . GLY A 1 167 ? 23.379 4.379 -4.501 1.00 86.81 167 GLY A O 1
ATOM 1253 N N . ALA A 1 168 ? 22.452 3.351 -6.250 1.00 86.44 168 ALA A N 1
ATOM 1254 C CA . ALA A 1 168 ? 23.132 4.171 -7.250 1.00 86.44 168 ALA A CA 1
ATOM 1255 C C . ALA A 1 168 ? 22.599 5.615 -7.294 1.00 86.44 168 ALA A C 1
ATOM 1257 O O . ALA A 1 168 ? 23.390 6.563 -7.402 1.00 86.44 168 ALA A O 1
ATOM 1258 N N . CYS A 1 169 ? 21.283 5.801 -7.184 1.00 86.56 169 CYS A N 1
ATOM 1259 C CA . CYS A 1 169 ? 20.638 7.113 -7.194 1.00 86.56 169 CYS A CA 1
ATOM 1260 C C . CYS A 1 169 ? 20.947 7.925 -5.928 1.00 86.56 169 CYS A C 1
ATOM 1262 O O . CYS A 1 169 ? 21.268 9.115 -6.004 1.00 86.56 169 CYS A O 1
ATOM 1264 N N . THR A 1 170 ? 20.937 7.279 -4.762 1.00 84.62 170 THR A N 1
ATOM 1265 C CA . THR A 1 170 ? 21.271 7.911 -3.475 1.00 84.62 170 THR A CA 1
ATOM 1266 C C . THR A 1 170 ? 22.733 8.360 -3.409 1.00 84.62 170 THR A C 1
ATOM 1268 O O . THR A 1 170 ? 23.010 9.470 -2.943 1.00 84.62 170 THR A O 1
ATOM 1271 N N . LYS A 1 171 ? 23.672 7.564 -3.945 1.00 85.00 171 LYS A N 1
ATOM 1272 C CA . LYS A 1 171 ? 25.103 7.918 -4.032 1.00 85.00 171 LYS A CA 1
ATOM 1273 C C . LYS A 1 171 ? 25.356 9.155 -4.900 1.00 85.00 171 LYS A C 1
ATOM 1275 O O . LYS A 1 171 ? 26.175 9.995 -4.536 1.00 85.00 171 LYS A O 1
ATOM 1280 N N . ASN A 1 172 ? 24.647 9.284 -6.021 1.00 78.81 172 ASN A N 1
ATOM 1281 C CA . ASN A 1 172 ? 24.875 10.357 -6.997 1.00 78.81 172 ASN A CA 1
ATOM 1282 C C . ASN A 1 172 ? 23.953 11.574 -6.823 1.00 78.81 172 ASN A C 1
ATOM 1284 O O . ASN A 1 172 ? 24.136 12.567 -7.524 1.00 78.81 172 ASN A O 1
ATOM 1288 N N . ARG A 1 173 ? 22.984 11.520 -5.892 1.00 77.81 173 ARG A N 1
ATOM 1289 C CA . ARG A 1 173 ? 21.945 12.552 -5.693 1.00 77.81 173 ARG A CA 1
ATOM 1290 C C . ARG A 1 173 ? 21.235 12.922 -7.005 1.00 77.81 173 ARG A C 1
ATOM 1292 O O . ARG A 1 173 ? 21.004 14.094 -7.286 1.00 77.81 173 ARG A O 1
ATOM 1299 N N . GLY A 1 174 ? 20.941 11.909 -7.812 1.00 80.44 174 GLY A N 1
ATOM 1300 C CA . GLY A 1 174 ? 20.345 12.024 -9.141 1.00 80.44 174 GLY A CA 1
ATOM 1301 C C . GLY A 1 174 ? 20.403 10.684 -9.870 1.00 80.44 174 GLY A C 1
ATOM 1302 O O . GLY A 1 174 ? 20.890 9.703 -9.313 1.00 80.44 174 GLY A O 1
ATOM 1303 N N . ILE A 1 175 ? 19.922 10.629 -11.114 1.00 84.69 175 ILE A N 1
ATOM 1304 C CA . ILE A 1 175 ? 19.850 9.384 -11.896 1.00 84.69 175 ILE A CA 1
ATOM 1305 C C . ILE A 1 175 ? 21.137 9.210 -12.722 1.00 84.69 175 ILE A C 1
ATOM 1307 O O . ILE A 1 175 ? 21.354 9.977 -13.669 1.00 84.69 175 ILE A O 1
ATOM 1311 N N . PRO A 1 176 ? 21.994 8.218 -12.412 1.00 85.81 176 PRO A N 1
ATOM 1312 C CA . PRO A 1 176 ? 23.232 7.982 -13.152 1.00 85.81 176 PRO A CA 1
ATOM 1313 C C . PRO A 1 176 ? 22.961 7.485 -14.575 1.00 85.81 176 PRO A C 1
ATOM 1315 O O . PRO A 1 176 ? 21.983 6.780 -14.817 1.00 85.81 176 PRO A O 1
ATOM 1318 N N . ALA A 1 177 ? 23.878 7.752 -15.511 1.00 84.38 177 ALA A N 1
ATOM 1319 C CA . ALA A 1 177 ? 23.759 7.268 -16.893 1.00 84.38 177 ALA A CA 1
ATOM 1320 C C . ALA A 1 177 ? 23.645 5.734 -16.980 1.00 84.38 177 ALA A C 1
ATOM 1322 O O . ALA A 1 177 ? 22.873 5.226 -17.785 1.00 84.38 177 ALA A O 1
ATOM 1323 N N . LYS A 1 178 ? 24.351 4.999 -16.105 1.00 84.00 178 LYS A N 1
ATOM 1324 C CA . LYS A 1 178 ? 24.245 3.533 -16.017 1.00 84.00 178 LYS A CA 1
ATOM 1325 C C . LYS A 1 178 ? 22.810 3.083 -15.729 1.00 84.00 178 LYS A C 1
ATOM 1327 O O . LYS A 1 178 ? 22.353 2.143 -16.360 1.00 84.00 178 LYS A O 1
ATOM 1332 N N . VAL A 1 179 ? 22.121 3.766 -14.810 1.00 83.75 179 VAL A N 1
ATOM 1333 C CA . VAL A 1 179 ? 20.722 3.463 -14.477 1.00 83.75 179 VAL A CA 1
ATOM 1334 C C . VAL A 1 179 ? 19.839 3.782 -15.674 1.00 83.75 179 VAL A C 1
ATOM 1336 O O . VAL A 1 179 ? 19.126 2.899 -16.118 1.00 83.75 179 VAL A O 1
ATOM 1339 N N . LYS A 1 180 ? 19.961 4.979 -16.271 1.00 83.94 180 LYS A N 1
ATOM 1340 C CA . LYS A 1 180 ? 19.165 5.366 -17.453 1.00 83.94 180 LYS A CA 1
ATOM 1341 C C . LYS A 1 180 ? 19.269 4.363 -18.605 1.00 83.94 180 LYS A C 1
ATOM 1343 O O . LYS A 1 180 ? 18.270 4.084 -19.250 1.00 83.94 180 LYS A O 1
ATOM 1348 N N . ASN A 1 181 ? 20.462 3.821 -18.841 1.00 81.25 181 ASN A N 1
ATOM 1349 C CA . ASN A 1 181 ? 20.707 2.856 -19.913 1.00 81.25 181 ASN A CA 1
ATOM 1350 C C . ASN A 1 181 ? 20.192 1.440 -19.600 1.00 81.25 181 ASN A C 1
ATOM 1352 O O . ASN A 1 181 ? 20.114 0.625 -20.512 1.00 81.25 181 ASN A O 1
ATOM 1356 N N . ALA A 1 182 ? 19.902 1.130 -18.333 1.00 79.56 182 ALA A N 1
ATOM 1357 C CA . ALA A 1 182 ? 19.412 -0.177 -17.898 1.00 79.56 182 ALA A CA 1
ATOM 1358 C C . ALA A 1 182 ? 17.876 -0.255 -17.832 1.00 79.56 182 ALA A C 1
ATOM 1360 O O . ALA A 1 182 ? 17.331 -1.343 -17.667 1.00 79.56 182 ALA A O 1
ATOM 1361 N N . LEU A 1 183 ? 17.176 0.880 -17.944 1.00 80.94 183 LEU A N 1
ATOM 1362 C CA . LEU A 1 183 ? 15.718 0.916 -17.867 1.00 80.94 183 LEU A CA 1
ATOM 1363 C C . LEU A 1 183 ? 15.094 0.306 -19.122 1.00 80.94 183 LEU A C 1
ATOM 1365 O O . LEU A 1 183 ? 15.474 0.633 -20.246 1.00 80.94 183 LEU A O 1
ATOM 1369 N N . THR A 1 184 ? 14.095 -0.549 -18.917 1.00 73.94 184 THR A N 1
ATOM 1370 C CA . THR A 1 184 ? 13.301 -1.138 -20.003 1.00 73.94 184 THR A CA 1
ATOM 1371 C C . THR A 1 184 ? 12.411 -0.089 -20.672 1.00 73.94 184 THR A C 1
ATOM 1373 O O . THR A 1 184 ? 12.201 -0.134 -21.882 1.00 73.94 184 THR A O 1
ATOM 1376 N N . ILE A 1 185 ? 11.936 0.889 -19.894 1.00 78.06 185 ILE A N 1
ATOM 1377 C CA . ILE A 1 185 ? 11.161 2.034 -20.372 1.00 78.06 185 ILE A CA 1
ATOM 1378 C C . ILE A 1 185 ? 12.071 3.270 -20.355 1.00 78.06 185 ILE A C 1
ATOM 1380 O O . ILE A 1 185 ? 12.669 3.562 -19.315 1.00 78.06 185 ILE A O 1
ATOM 1384 N N . PRO A 1 186 ? 12.193 4.017 -21.470 1.00 82.12 186 PRO A N 1
ATOM 1385 C CA . PRO A 1 186 ? 12.962 5.254 -21.495 1.00 82.12 186 PRO A CA 1
ATOM 1386 C C . PRO A 1 186 ? 12.506 6.230 -20.406 1.00 82.12 186 PRO A C 1
ATOM 1388 O O . PRO A 1 186 ? 11.314 6.449 -20.197 1.00 82.12 186 PRO A O 1
ATOM 1391 N N . TYR A 1 187 ? 13.468 6.824 -19.702 1.00 85.12 187 TYR A N 1
ATOM 1392 C CA . TYR A 1 187 ? 13.170 7.795 -18.658 1.00 85.12 187 TYR A CA 1
ATOM 1393 C C . TYR A 1 187 ? 13.035 9.204 -19.233 1.00 85.12 187 TYR A C 1
ATOM 1395 O O . TYR A 1 187 ? 14.040 9.852 -19.543 1.00 85.12 187 TYR A O 1
ATOM 1403 N N . GLU A 1 188 ? 11.798 9.690 -19.293 1.00 85.31 188 GLU A N 1
ATOM 1404 C CA . GLU A 1 188 ? 11.470 11.059 -19.681 1.00 85.31 188 GLU A CA 1
ATOM 1405 C C . GLU A 1 188 ? 11.161 11.935 -18.456 1.00 85.31 188 GLU A C 1
ATOM 1407 O O . GLU A 1 188 ? 10.328 11.616 -17.610 1.00 85.31 188 GLU A O 1
ATOM 1412 N N . LEU A 1 189 ? 11.850 13.077 -18.357 1.00 85.12 189 LEU A N 1
ATOM 1413 C CA . LEU A 1 189 ? 11.861 13.948 -17.169 1.00 85.12 189 LEU A CA 1
ATOM 1414 C C . LEU A 1 189 ? 10.481 14.523 -16.816 1.00 85.12 189 LEU A C 1
ATOM 1416 O O . LEU A 1 189 ? 10.115 14.613 -15.642 1.00 85.12 189 LEU A O 1
ATOM 1420 N N . TYR A 1 190 ? 9.760 14.954 -17.850 1.00 85.38 190 TYR A N 1
ATOM 1421 C CA . TYR A 1 190 ? 8.487 15.669 -17.751 1.00 85.38 190 TYR A CA 1
ATOM 1422 C C . TYR A 1 190 ? 7.280 14.756 -17.955 1.00 85.38 190 TYR A C 1
ATOM 1424 O O . TYR A 1 190 ? 6.146 15.227 -17.912 1.00 85.38 190 TYR A O 1
ATOM 1432 N N . GLU A 1 191 ? 7.515 13.464 -18.188 1.00 88.00 191 GLU A N 1
ATOM 1433 C CA . GLU A 1 191 ? 6.435 12.496 -18.273 1.00 88.00 191 GLU A CA 1
ATOM 1434 C C . GLU A 1 191 ? 5.703 12.456 -16.932 1.00 88.00 191 GLU A C 1
ATOM 1436 O O . GLU A 1 191 ? 6.316 12.369 -15.861 1.00 88.00 191 GLU A O 1
ATOM 1441 N N . LEU A 1 192 ? 4.381 12.589 -16.996 1.00 88.06 192 LEU A N 1
ATOM 1442 C CA . LEU A 1 192 ? 3.535 12.551 -15.818 1.00 88.06 192 LEU A CA 1
ATOM 1443 C C . LEU A 1 192 ? 3.302 11.101 -15.418 1.00 88.06 192 LEU A C 1
ATOM 1445 O O . LEU A 1 192 ? 2.946 10.267 -16.246 1.00 88.06 192 LEU A O 1
ATOM 1449 N N . VAL A 1 193 ? 3.460 10.827 -14.130 1.00 88.25 193 VAL A N 1
ATOM 1450 C CA . VAL A 1 193 ? 3.112 9.550 -13.521 1.00 88.25 193 VAL A CA 1
ATOM 1451 C C . VAL A 1 193 ? 2.015 9.774 -12.484 1.00 88.25 193 VAL A C 1
ATOM 1453 O O . VAL A 1 193 ? 2.015 10.781 -11.768 1.00 88.25 193 VAL A O 1
ATOM 1456 N N . GLU A 1 194 ? 1.049 8.860 -12.429 1.00 89.75 194 GLU A N 1
ATOM 1457 C CA . GLU A 1 194 ? 0.060 8.837 -11.352 1.00 89.75 194 GLU A CA 1
ATOM 1458 C C . GLU A 1 194 ? 0.747 8.396 -10.052 1.00 89.75 194 GLU A C 1
ATOM 1460 O O . GLU A 1 194 ? 1.521 7.440 -10.047 1.00 89.75 194 GLU A O 1
ATOM 1465 N N . VAL A 1 195 ? 0.462 9.082 -8.950 1.00 89.31 195 VAL A N 1
ATOM 1466 C CA . VAL A 1 195 ? 0.851 8.693 -7.591 1.00 89.31 195 VAL A CA 1
ATOM 1467 C C . VAL A 1 195 ? -0.384 8.706 -6.700 1.00 89.31 195 VAL A C 1
ATOM 1469 O O . VAL A 1 195 ? -1.263 9.553 -6.865 1.00 89.31 195 VAL A O 1
ATOM 1472 N N . ILE A 1 196 ? -0.455 7.781 -5.746 1.00 89.12 196 ILE A N 1
ATOM 1473 C CA . ILE A 1 196 ? -1.518 7.754 -4.737 1.00 89.12 196 ILE A CA 1
ATOM 1474 C C . ILE A 1 196 ? -0.987 8.372 -3.456 1.00 89.12 196 ILE A C 1
ATOM 1476 O O . ILE A 1 196 ? 0.082 8.009 -2.970 1.00 89.12 196 ILE A O 1
ATOM 1480 N N . ARG A 1 197 ? -1.753 9.301 -2.894 1.00 86.50 197 ARG A N 1
ATOM 1481 C CA . ARG A 1 197 ? -1.478 9.845 -1.571 1.00 86.50 197 ARG A CA 1
ATOM 1482 C C . ARG A 1 197 ? -1.790 8.810 -0.480 1.00 86.50 197 ARG A C 1
ATOM 1484 O O . ARG A 1 197 ? -2.957 8.443 -0.364 1.00 86.50 197 ARG A O 1
ATOM 1491 N N . PRO A 1 198 ? -0.828 8.413 0.371 1.00 83.50 198 PRO A N 1
ATOM 1492 C CA . PRO A 1 198 ? -1.080 7.463 1.462 1.00 83.50 198 PRO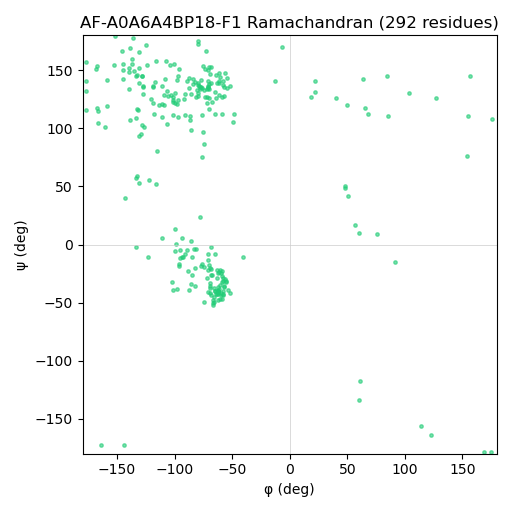 A CA 1
ATOM 1493 C C . PRO A 1 198 ? -2.103 7.948 2.499 1.00 83.50 198 PRO A C 1
ATOM 1495 O O . PRO A 1 198 ? -2.725 7.142 3.180 1.00 83.50 198 PRO A O 1
ATOM 1498 N N . ASP A 1 199 ? -2.306 9.263 2.625 1.00 83.25 199 ASP A N 1
ATOM 1499 C CA . ASP A 1 199 ? -3.196 9.851 3.634 1.00 83.25 199 ASP A CA 1
ATOM 1500 C C . ASP A 1 199 ? -4.670 9.928 3.208 1.00 83.25 199 ASP A C 1
ATOM 1502 O O . ASP A 1 199 ? -5.579 9.805 4.026 1.00 83.25 199 ASP A O 1
ATOM 1506 N N . THR A 1 200 ? -4.907 10.154 1.918 1.00 85.56 200 THR A N 1
ATOM 1507 C CA . THR A 1 200 ? -6.222 10.486 1.347 1.00 85.56 200 THR A CA 1
ATOM 1508 C C . THR A 1 200 ? -6.657 9.511 0.260 1.00 85.56 200 THR A C 1
ATOM 1510 O O . THR A 1 200 ? -7.806 9.562 -0.169 1.00 85.56 200 THR A O 1
ATOM 1513 N N . LEU A 1 201 ? -5.750 8.645 -0.204 1.00 85.00 201 LEU A N 1
ATOM 1514 C CA . LEU A 1 201 ? -5.920 7.729 -1.339 1.00 85.00 201 LEU A CA 1
ATOM 1515 C C . LEU A 1 201 ? -6.302 8.425 -2.655 1.00 85.00 201 LEU A C 1
ATOM 1517 O O . LEU A 1 201 ? -6.741 7.791 -3.612 1.00 85.00 201 LEU A O 1
ATOM 1521 N N . VAL A 1 202 ? -6.106 9.743 -2.724 1.00 88.00 202 VAL A N 1
ATOM 1522 C CA . VAL A 1 202 ? -6.355 10.535 -3.926 1.00 88.00 202 VAL A CA 1
ATOM 1523 C C . VAL A 1 202 ? -5.206 10.339 -4.906 1.00 88.00 202 VAL A C 1
ATOM 1525 O O . VAL A 1 202 ? -4.033 10.432 -4.531 1.00 88.00 202 VAL A O 1
ATOM 1528 N N . LEU A 1 203 ? -5.557 10.113 -6.172 1.00 88.00 203 LEU A N 1
ATOM 1529 C CA . LEU A 1 203 ? -4.603 10.099 -7.271 1.00 88.00 203 LEU A CA 1
ATOM 1530 C C . LEU A 1 203 ? -4.190 11.518 -7.656 1.00 88.00 203 LEU A C 1
ATOM 1532 O O . LEU A 1 203 ? -5.027 12.404 -7.830 1.00 88.00 203 LEU A O 1
ATOM 1536 N N . VAL A 1 204 ? -2.890 11.709 -7.844 1.00 89.56 204 VAL A N 1
ATOM 1537 C CA . VAL A 1 204 ? -2.302 12.954 -8.335 1.00 89.56 204 VAL A CA 1
ATOM 1538 C C . VAL A 1 204 ? -1.336 12.623 -9.465 1.00 89.56 204 VAL A C 1
ATOM 1540 O O . VAL A 1 204 ? -0.579 11.663 -9.374 1.00 89.56 204 VAL A O 1
ATOM 1543 N N . SER A 1 205 ? -1.336 13.420 -10.529 1.00 89.19 205 SER A N 1
ATOM 1544 C CA . SER A 1 205 ? -0.335 13.313 -11.592 1.00 89.19 205 SER A CA 1
ATOM 1545 C C . SER A 1 205 ? 0.833 14.246 -11.298 1.00 89.19 205 SER A C 1
ATOM 1547 O O . SER A 1 205 ? 0.644 15.451 -11.111 1.00 89.19 205 SER A O 1
ATOM 1549 N N . VAL A 1 206 ? 2.045 13.701 -11.269 1.00 89.19 206 VAL A N 1
ATOM 1550 C CA . VAL A 1 206 ? 3.271 14.459 -10.996 1.00 89.19 206 VAL A CA 1
ATOM 1551 C C . VAL A 1 206 ? 4.374 14.072 -11.983 1.00 89.19 206 VAL A C 1
ATOM 1553 O O . VAL A 1 206 ? 4.402 12.931 -12.439 1.00 89.19 206 VAL A O 1
ATOM 1556 N N . PRO A 1 207 ? 5.295 14.983 -12.341 1.00 90.12 207 PRO A N 1
ATOM 1557 C CA . PRO A 1 207 ? 6.420 14.631 -13.206 1.00 90.12 207 PRO A CA 1
ATOM 1558 C C . PRO A 1 207 ? 7.309 13.557 -12.567 1.00 90.12 207 PRO A C 1
ATOM 1560 O O . PRO A 1 207 ? 7.629 13.658 -11.379 1.00 90.12 207 PRO A O 1
ATOM 1563 N N . ARG A 1 208 ? 7.786 12.581 -13.349 1.00 88.38 208 ARG A N 1
ATOM 1564 C CA . ARG A 1 208 ? 8.709 11.532 -12.866 1.00 88.38 208 ARG A CA 1
ATOM 1565 C C . ARG A 1 208 ? 9.932 12.118 -12.152 1.00 88.38 208 ARG A C 1
ATOM 1567 O O . ARG A 1 208 ? 10.292 11.660 -11.066 1.00 88.38 208 ARG A O 1
ATOM 1574 N N . GLN A 1 209 ? 10.511 13.196 -12.691 1.00 86.88 209 GLN A N 1
ATOM 1575 C CA . GLN A 1 209 ? 11.654 13.874 -12.067 1.00 86.88 209 GLN A CA 1
ATOM 1576 C C . GLN A 1 209 ? 11.333 14.454 -10.687 1.00 86.88 209 GLN A C 1
ATOM 1578 O O . GLN A 1 209 ? 12.169 14.385 -9.788 1.00 86.88 209 GLN A O 1
ATOM 1583 N N . HIS A 1 210 ? 10.119 14.970 -10.492 1.00 87.25 210 HIS A N 1
ATOM 1584 C CA . HIS A 1 210 ? 9.682 15.503 -9.203 1.00 87.25 210 HIS A CA 1
ATOM 1585 C C . HIS A 1 210 ? 9.622 14.406 -8.135 1.00 87.25 210 HIS A C 1
ATOM 1587 O O . HIS A 1 210 ? 10.111 14.602 -7.023 1.00 87.25 210 HIS A O 1
ATOM 1593 N N . VAL A 1 211 ? 9.101 13.225 -8.490 1.00 88.00 211 VAL A N 1
ATOM 1594 C CA . VAL A 1 211 ? 9.056 12.057 -7.594 1.00 88.00 211 VAL A CA 1
ATOM 1595 C C . VAL A 1 211 ? 10.464 11.636 -7.181 1.00 88.00 211 VAL A C 1
ATOM 1597 O O . VAL A 1 211 ? 10.732 11.459 -5.989 1.00 88.00 211 VAL A O 1
ATOM 1600 N N . VAL A 1 212 ? 11.385 11.540 -8.142 1.00 87.19 212 VAL A N 1
ATOM 1601 C CA . VAL A 1 212 ? 12.785 11.179 -7.882 1.00 87.19 212 VAL A CA 1
ATOM 1602 C C . VAL A 1 212 ? 13.463 12.220 -6.987 1.00 87.19 212 VAL A C 1
ATOM 1604 O O . VAL A 1 212 ? 14.077 11.863 -5.981 1.00 87.19 212 VAL A O 1
ATOM 1607 N N . ASP A 1 213 ? 13.314 13.510 -7.291 1.00 85.31 213 ASP A N 1
ATOM 1608 C CA . ASP A 1 213 ? 13.924 14.590 -6.512 1.00 85.31 213 ASP A CA 1
ATOM 1609 C C . ASP A 1 213 ? 13.393 14.646 -5.078 1.00 85.31 213 ASP A C 1
ATOM 1611 O O . ASP A 1 213 ? 14.167 14.832 -4.136 1.00 85.31 213 ASP A O 1
ATOM 1615 N N . CYS A 1 214 ? 12.081 14.489 -4.892 1.00 84.56 214 CYS A N 1
ATOM 1616 C CA . CYS A 1 214 ? 11.466 14.436 -3.569 1.00 84.56 214 CYS A CA 1
ATOM 1617 C C . CYS A 1 214 ? 11.926 13.207 -2.780 1.00 84.56 214 CYS A C 1
ATOM 1619 O O . CYS A 1 214 ? 12.217 13.340 -1.592 1.00 84.56 214 CYS A O 1
ATOM 1621 N N . SER A 1 215 ? 12.061 12.050 -3.432 1.00 84.06 215 SER A N 1
ATOM 1622 C CA . SER A 1 215 ? 12.513 10.814 -2.783 1.00 84.06 215 SER A CA 1
ATOM 1623 C C . SER A 1 215 ? 13.991 10.858 -2.378 1.00 84.06 215 SER A C 1
ATOM 1625 O O . SER A 1 215 ? 14.371 10.337 -1.333 1.00 84.06 215 SER A O 1
ATOM 1627 N N . LEU A 1 216 ? 14.845 11.505 -3.181 1.00 82.75 216 LEU A N 1
ATOM 1628 C CA . LEU A 1 216 ? 16.286 11.606 -2.919 1.00 82.75 216 LEU A CA 1
ATOM 1629 C C . LEU A 1 216 ? 16.656 12.720 -1.925 1.00 82.75 216 LEU A C 1
ATOM 1631 O O . LEU A 1 216 ? 17.746 12.700 -1.337 1.00 82.75 216 LEU A O 1
ATOM 1635 N N . LYS A 1 217 ? 15.785 13.715 -1.713 1.00 76.38 217 LYS A N 1
ATOM 1636 C CA . LYS A 1 217 ? 16.006 14.768 -0.713 1.00 76.38 217 LYS A CA 1
ATOM 1637 C C . LYS A 1 217 ? 15.886 14.174 0.693 1.00 76.38 217 LYS A C 1
ATOM 1639 O O . LYS A 1 217 ? 14.818 13.764 1.130 1.00 76.38 217 LYS A O 1
ATOM 1644 N N . LYS A 1 218 ? 16.988 14.196 1.457 1.00 57.12 218 LYS A N 1
ATOM 1645 C CA . LYS A 1 218 ? 16.979 13.822 2.884 1.00 57.12 218 LYS A CA 1
ATOM 1646 C C . LYS A 1 218 ? 15.885 14.606 3.626 1.00 57.12 218 LYS A C 1
ATOM 1648 O O . LYS A 1 218 ? 15.787 15.821 3.443 1.00 57.12 218 LYS A O 1
ATOM 1653 N N . LYS A 1 219 ? 15.138 13.908 4.498 1.00 50.84 219 LYS A N 1
ATOM 1654 C CA . LYS A 1 219 ? 13.936 14.312 5.276 1.00 50.84 219 LYS A CA 1
ATOM 1655 C C . LYS A 1 219 ? 13.912 15.732 5.899 1.00 50.84 219 LYS A C 1
ATOM 1657 O O . LYS A 1 219 ? 12.853 16.150 6.355 1.00 50.84 219 LYS A O 1
ATOM 1662 N N . ALA A 1 220 ? 15.023 16.472 5.916 1.00 41.97 220 ALA A N 1
ATOM 1663 C CA . ALA A 1 220 ? 15.216 17.758 6.594 1.00 41.97 220 ALA A CA 1
ATOM 1664 C C . ALA A 1 220 ? 14.892 19.021 5.761 1.00 41.97 220 ALA A C 1
ATOM 1666 O O . ALA A 1 220 ? 14.888 20.116 6.312 1.00 41.97 220 ALA A O 1
ATOM 1667 N N . LYS A 1 221 ? 14.621 18.916 4.450 1.00 43.94 221 LYS A N 1
ATOM 1668 C CA . LYS A 1 221 ? 14.207 20.065 3.610 1.00 43.94 221 LYS A CA 1
ATOM 1669 C C . LYS A 1 221 ? 12.849 19.811 2.942 1.00 43.94 221 LYS A C 1
ATOM 1671 O O . LYS A 1 221 ? 12.733 19.858 1.719 1.00 43.94 221 LYS A O 1
ATOM 1676 N N . ARG A 1 222 ? 11.819 19.507 3.743 1.00 48.66 222 ARG A N 1
ATOM 1677 C CA . ARG A 1 222 ? 10.427 19.346 3.278 1.00 48.66 222 ARG A CA 1
ATOM 1678 C C . ARG A 1 222 ? 9.789 20.710 3.000 1.00 48.66 222 ARG A C 1
ATOM 1680 O O . ARG A 1 222 ? 9.010 21.210 3.795 1.00 48.66 222 ARG A O 1
ATOM 1687 N N . GLY A 1 223 ? 10.162 21.331 1.887 1.00 47.62 223 GLY A N 1
ATOM 1688 C CA . GLY A 1 223 ? 9.394 22.447 1.319 1.00 47.62 223 GLY A CA 1
ATOM 1689 C C . GLY A 1 223 ? 8.434 22.001 0.214 1.00 47.62 223 GLY A C 1
ATOM 1690 O O . GLY A 1 223 ? 7.505 22.723 -0.121 1.00 47.62 223 GLY A O 1
ATOM 1691 N N . THR A 1 224 ? 8.649 20.814 -0.361 1.00 56.19 224 THR A N 1
ATOM 1692 C CA . THR A 1 224 ? 7.900 20.342 -1.529 1.00 56.19 224 THR A CA 1
ATOM 1693 C C . THR A 1 224 ? 7.414 18.921 -1.286 1.00 56.19 224 THR A C 1
ATOM 1695 O O . THR A 1 224 ? 8.220 18.005 -1.117 1.00 56.19 224 THR A O 1
ATOM 1698 N N . SER A 1 225 ? 6.094 18.756 -1.225 1.00 72.50 225 SER A N 1
ATOM 1699 C CA . SER A 1 225 ? 5.458 17.444 -1.134 1.00 72.50 225 SER A CA 1
ATOM 1700 C C . SER A 1 225 ? 5.597 16.714 -2.470 1.00 72.50 225 SER A C 1
ATOM 1702 O O . SER A 1 225 ? 5.375 17.310 -3.525 1.00 72.50 225 SER A O 1
ATOM 1704 N N . MET A 1 226 ? 5.934 15.423 -2.428 1.00 78.06 226 MET A N 1
ATOM 1705 C CA . MET A 1 226 ? 5.920 14.544 -3.606 1.00 78.06 226 MET A CA 1
ATOM 1706 C C . MET A 1 226 ? 4.548 14.546 -4.292 1.00 78.06 226 MET A C 1
ATOM 1708 O O . MET A 1 226 ? 4.465 14.442 -5.508 1.00 78.06 226 MET A O 1
ATOM 1712 N N . PHE A 1 227 ? 3.486 14.723 -3.505 1.00 80.56 227 PHE A N 1
ATOM 1713 C CA . PHE A 1 227 ? 2.091 14.656 -3.936 1.00 80.56 227 PHE A CA 1
ATOM 1714 C C . PHE A 1 227 ? 1.500 16.012 -4.325 1.00 80.56 227 PHE A C 1
ATOM 1716 O O . PHE A 1 227 ? 0.298 16.129 -4.552 1.00 80.56 227 PHE A O 1
ATOM 1723 N N . SER A 1 228 ? 2.320 17.059 -4.347 1.00 77.62 228 SER A N 1
ATOM 1724 C CA . SER A 1 228 ? 1.924 18.363 -4.859 1.00 77.62 228 SER A CA 1
ATOM 1725 C C . SER A 1 228 ? 2.691 18.602 -6.150 1.00 77.62 228 SER A C 1
ATOM 1727 O O . SER A 1 228 ? 3.926 18.592 -6.109 1.00 77.62 228 SER A O 1
ATOM 1729 N N . PRO A 1 229 ? 2.007 18.806 -7.289 1.00 64.00 229 PRO A N 1
ATOM 1730 C CA . PRO A 1 229 ? 2.700 19.167 -8.511 1.00 64.00 229 PRO A CA 1
ATOM 1731 C C . PRO A 1 229 ? 3.486 20.463 -8.262 1.00 64.00 229 PRO A C 1
ATOM 1733 O O . PRO A 1 229 ? 2.995 21.345 -7.546 1.00 64.00 229 PRO A O 1
ATOM 1736 N N . PRO A 1 230 ? 4.710 20.591 -8.797 1.00 64.94 230 PRO A N 1
ATOM 1737 C CA . PRO A 1 230 ? 5.492 21.805 -8.628 1.00 64.94 230 PRO A CA 1
ATOM 1738 C C . PRO A 1 230 ? 4.703 22.994 -9.193 1.00 64.94 230 PRO A C 1
ATOM 1740 O O . PRO A 1 230 ? 4.468 23.096 -10.395 1.00 64.94 230 PRO A O 1
ATOM 1743 N N . THR A 1 231 ? 4.258 23.899 -8.319 1.00 54.72 231 THR A N 1
ATOM 1744 C CA . THR A 1 231 ? 3.626 25.159 -8.719 1.00 54.72 231 THR A CA 1
ATOM 1745 C C . THR A 1 231 ? 4.711 26.093 -9.235 1.00 54.72 231 THR A C 1
ATOM 1747 O O . THR A 1 231 ? 5.308 26.858 -8.481 1.00 54.72 231 THR A O 1
ATOM 1750 N N . GLY A 1 232 ? 5.011 25.973 -10.522 1.00 48.84 232 GLY A N 1
ATOM 1751 C CA . GLY A 1 232 ? 6.014 26.770 -11.208 1.00 48.84 232 GLY A CA 1
ATOM 1752 C C . GLY A 1 232 ? 6.164 26.278 -12.635 1.00 48.84 232 GLY A C 1
ATOM 1753 O O . GLY A 1 232 ? 6.684 25.197 -12.875 1.00 48.84 232 GLY A O 1
ATOM 1754 N N . SER A 1 233 ? 5.663 27.075 -13.569 1.00 45.56 233 SER A N 1
ATOM 1755 C CA . SER A 1 233 ? 5.884 26.952 -15.002 1.00 45.56 233 SER A CA 1
ATOM 1756 C C . SER A 1 233 ? 7.370 26.788 -15.335 1.00 45.56 233 SER A C 1
ATOM 1758 O O . SER A 1 233 ? 8.101 27.772 -15.334 1.00 45.56 233 SER A O 1
ATOM 1760 N N . ASP A 1 234 ? 7.776 25.579 -15.692 1.00 45.09 234 ASP A N 1
ATOM 1761 C CA . ASP A 1 234 ? 8.918 25.326 -16.570 1.00 45.09 234 ASP A CA 1
ATOM 1762 C C . ASP A 1 234 ? 8.472 24.307 -17.623 1.00 45.09 234 ASP A C 1
ATOM 1764 O O . ASP A 1 234 ? 9.000 23.205 -17.736 1.00 45.09 234 ASP A O 1
ATOM 1768 N N . ASP A 1 235 ? 7.441 24.680 -18.382 1.00 34.25 235 ASP A N 1
ATOM 1769 C CA . ASP A 1 235 ? 7.233 24.126 -19.714 1.00 34.25 235 ASP A CA 1
ATOM 1770 C C . ASP A 1 235 ? 8.252 24.821 -20.641 1.00 34.25 235 ASP A C 1
ATOM 1772 O O . ASP A 1 235 ? 8.143 26.035 -20.865 1.00 34.25 235 ASP A O 1
ATOM 1776 N N . PRO A 1 236 ? 9.276 24.129 -21.178 1.00 40.41 236 PRO A N 1
ATOM 1777 C CA . PRO A 1 236 ? 10.275 24.757 -22.043 1.00 40.41 236 PRO A CA 1
ATOM 1778 C C . PRO A 1 236 ? 9.707 25.197 -23.402 1.00 40.41 236 PRO A C 1
ATOM 1780 O O . PRO A 1 236 ? 10.438 25.760 -24.225 1.00 40.41 236 PRO A O 1
ATOM 1783 N N . THR A 1 237 ? 8.425 24.943 -23.675 1.00 38.91 237 THR A N 1
ATOM 1784 C CA . THR A 1 237 ? 7.875 25.012 -25.031 1.00 38.91 237 THR A CA 1
ATOM 1785 C C . THR A 1 237 ? 7.275 26.375 -25.399 1.00 38.91 237 THR A C 1
ATOM 1787 O O . THR A 1 237 ? 7.069 26.645 -26.580 1.00 38.91 237 THR A O 1
ATOM 1790 N N . ILE A 1 238 ? 7.090 27.314 -24.461 1.00 40.62 238 ILE A N 1
ATOM 1791 C CA . ILE A 1 238 ? 6.513 28.644 -24.771 1.00 40.62 238 ILE A CA 1
ATOM 1792 C C . ILE A 1 238 ? 7.352 29.787 -24.175 1.00 40.62 238 ILE A C 1
ATOM 1794 O O . ILE A 1 238 ? 6.864 30.674 -23.486 1.00 40.62 238 ILE A O 1
ATOM 1798 N N . ALA A 1 239 ? 8.655 29.808 -24.458 1.00 32.03 239 ALA A N 1
ATOM 1799 C CA . ALA A 1 239 ? 9.499 30.978 -24.182 1.00 32.03 239 ALA A CA 1
ATOM 1800 C C . ALA A 1 239 ? 10.564 31.205 -25.266 1.00 32.03 239 ALA A C 1
ATOM 1802 O O . ALA A 1 239 ? 11.705 31.569 -24.990 1.00 32.03 239 ALA A O 1
ATOM 1803 N N . LYS A 1 240 ? 10.200 31.017 -26.540 1.00 39.00 240 LYS A N 1
ATOM 1804 C CA . LYS A 1 240 ? 11.032 31.418 -27.688 1.00 39.00 240 LYS A CA 1
ATOM 1805 C C . LYS A 1 240 ? 10.365 32.488 -28.545 1.00 39.00 240 LYS A C 1
ATOM 1807 O O . LYS A 1 240 ? 10.321 32.367 -29.760 1.00 39.00 240 LYS A O 1
ATOM 1812 N N . THR A 1 241 ? 9.906 33.590 -27.956 1.00 40.25 241 THR A N 1
ATOM 1813 C CA . THR A 1 241 ? 9.879 34.872 -28.685 1.00 40.25 241 THR A CA 1
ATOM 1814 C C . THR A 1 241 ? 9.788 36.038 -27.712 1.00 40.25 241 THR A C 1
ATOM 1816 O O . THR A 1 241 ? 8.721 36.331 -27.192 1.00 40.25 241 THR A O 1
ATOM 1819 N N . LYS A 1 242 ? 10.933 36.687 -27.467 1.00 38.44 242 LYS A N 1
ATOM 1820 C CA . LYS A 1 242 ? 11.125 38.126 -27.165 1.00 38.44 242 LYS A CA 1
ATOM 1821 C C . LYS A 1 242 ? 12.402 38.312 -26.348 1.00 38.44 242 LYS A C 1
ATOM 1823 O O . LYS A 1 242 ? 12.395 38.596 -25.158 1.00 38.44 242 LYS A O 1
ATOM 1828 N N . LYS A 1 243 ? 13.537 38.230 -27.039 1.00 31.50 243 LYS A N 1
ATOM 1829 C CA . LYS A 1 243 ? 14.749 38.944 -26.620 1.00 31.50 243 LYS A CA 1
ATOM 1830 C C . LYS A 1 243 ? 15.359 39.650 -27.825 1.00 31.50 243 LYS A C 1
ATOM 1832 O O . LYS A 1 243 ? 16.509 39.441 -28.192 1.00 31.50 243 LYS A O 1
ATOM 1837 N N . GLN A 1 244 ? 14.557 40.504 -28.460 1.00 34.12 244 GLN A N 1
ATOM 1838 C CA . GLN A 1 244 ? 15.083 41.496 -29.387 1.00 34.12 244 GLN A CA 1
ATOM 1839 C C . GLN A 1 244 ? 15.724 42.600 -28.536 1.00 34.12 244 GLN A C 1
ATOM 1841 O O . GLN A 1 244 ? 15.050 43.460 -27.972 1.00 34.12 244 GLN A O 1
ATOM 1846 N N . LYS A 1 245 ? 17.047 42.493 -28.364 1.00 31.09 245 LYS A N 1
ATOM 1847 C CA . LYS A 1 245 ? 17.908 43.509 -27.748 1.00 31.09 245 LYS A CA 1
ATOM 1848 C C . LYS A 1 245 ? 17.606 44.872 -28.380 1.00 31.09 245 LYS A C 1
ATOM 1850 O O . LYS A 1 245 ? 17.944 45.103 -29.539 1.00 31.09 245 LYS A O 1
ATOM 1855 N N . ARG A 1 246 ? 17.028 45.794 -27.607 1.00 31.44 246 ARG A N 1
ATOM 1856 C CA . ARG A 1 246 ? 17.045 47.223 -27.936 1.00 31.44 246 ARG A CA 1
ATOM 1857 C C . ARG A 1 246 ? 18.502 47.693 -27.869 1.00 31.44 246 ARG A C 1
ATOM 1859 O O . ARG A 1 246 ? 19.107 47.681 -26.801 1.00 31.44 246 ARG A O 1
ATOM 1866 N N . ARG A 1 247 ? 19.079 48.050 -29.019 1.00 29.89 247 ARG A N 1
ATOM 1867 C CA . ARG A 1 247 ? 20.337 48.809 -29.098 1.00 29.89 247 ARG A CA 1
ATOM 1868 C C . ARG A 1 247 ? 20.068 50.244 -28.625 1.00 29.89 247 ARG A C 1
ATOM 1870 O O . ARG A 1 247 ? 19.109 50.834 -29.119 1.00 29.89 247 ARG A O 1
ATOM 1877 N N . PRO A 1 248 ? 20.895 50.842 -27.756 1.00 31.22 248 PRO A N 1
ATOM 1878 C CA . PRO A 1 248 ? 20.899 52.286 -27.609 1.00 31.22 248 PRO A CA 1
ATOM 1879 C C . PRO A 1 248 ? 21.749 52.898 -28.732 1.00 31.22 248 PRO A C 1
ATOM 1881 O O . PRO A 1 248 ? 22.897 52.505 -28.943 1.00 31.22 248 PRO A O 1
ATOM 1884 N N . LEU A 1 249 ? 21.167 53.846 -29.469 1.00 29.78 249 LEU A N 1
ATOM 1885 C CA . LEU A 1 249 ? 21.897 54.728 -30.377 1.00 29.78 249 LEU A CA 1
ATOM 1886 C C . LEU A 1 249 ? 22.859 55.597 -29.557 1.00 29.78 249 LEU A C 1
ATOM 1888 O O . LEU A 1 249 ? 22.427 56.292 -28.637 1.00 29.78 249 LEU A O 1
ATOM 1892 N N . ARG A 1 250 ? 24.149 55.591 -29.908 1.00 27.67 250 ARG A N 1
ATOM 1893 C CA . ARG A 1 250 ? 25.111 56.592 -29.435 1.00 27.67 250 ARG A CA 1
ATOM 1894 C C . ARG A 1 250 ? 25.844 57.204 -30.624 1.00 27.67 250 ARG A C 1
ATOM 1896 O O . ARG A 1 250 ? 26.225 56.508 -31.559 1.00 27.67 250 ARG A O 1
ATOM 1903 N N . TRP A 1 251 ? 25.939 58.522 -30.544 1.00 25.16 251 TRP A N 1
ATOM 1904 C CA . TRP A 1 251 ? 26.393 59.493 -31.527 1.00 25.16 251 TRP A CA 1
ATOM 1905 C C . TRP A 1 251 ? 27.804 59.259 -32.079 1.00 25.16 251 TRP A C 1
ATOM 1907 O O . TRP A 1 251 ? 28.696 58.800 -31.369 1.00 25.16 251 TRP A O 1
ATOM 1917 N N . VAL A 1 252 ? 27.980 59.646 -33.345 1.00 29.80 252 VAL A N 1
ATOM 1918 C CA . VAL A 1 252 ? 29.245 59.692 -34.088 1.00 29.80 252 VAL A CA 1
ATOM 1919 C C . VAL A 1 252 ? 29.939 61.029 -33.813 1.00 29.80 252 VAL A C 1
ATOM 1921 O O . VAL A 1 252 ? 29.326 62.081 -33.971 1.00 29.80 252 VAL A O 1
ATOM 1924 N N . GLY A 1 253 ? 31.216 60.984 -33.433 1.00 26.53 253 GLY A N 1
ATOM 1925 C CA . GLY A 1 253 ? 32.078 62.158 -33.302 1.00 26.53 253 GLY A CA 1
ATOM 1926 C C . GLY A 1 253 ? 33.558 61.776 -33.184 1.00 26.53 253 GLY A C 1
ATOM 1927 O O . GLY A 1 253 ? 33.975 61.300 -32.138 1.00 26.53 253 GLY A O 1
ATOM 1928 N N . ASN A 1 254 ? 34.290 61.986 -34.285 1.00 27.92 254 ASN A N 1
ATOM 1929 C CA . ASN A 1 254 ? 35.728 62.265 -34.473 1.00 27.92 254 ASN A CA 1
ATOM 1930 C C . ASN A 1 254 ? 36.848 61.403 -33.809 1.00 27.92 254 ASN A C 1
ATOM 1932 O O . ASN A 1 254 ? 36.984 61.351 -32.596 1.00 27.92 254 ASN A O 1
ATOM 1936 N N . LEU A 1 255 ? 37.675 60.816 -34.706 1.00 26.47 255 LEU A N 1
ATOM 1937 C CA . LEU A 1 255 ? 39.129 60.447 -34.750 1.00 26.47 255 LEU A CA 1
ATOM 1938 C C . LEU A 1 255 ? 40.095 60.888 -33.604 1.00 26.47 255 LEU A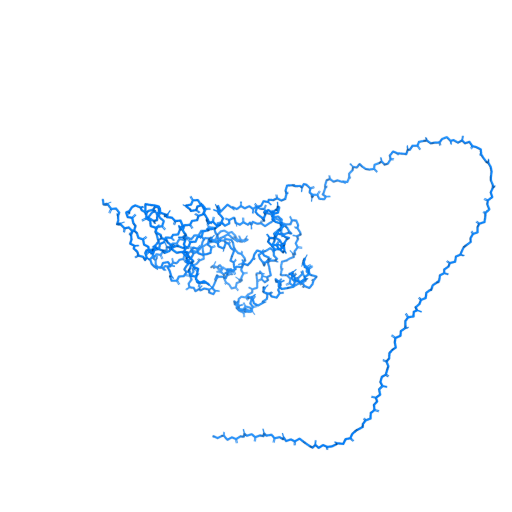 C 1
ATOM 1940 O O . LEU A 1 255 ? 39.746 61.837 -32.910 1.00 26.47 255 LEU A O 1
ATOM 1944 N N . PRO A 1 256 ? 41.378 60.402 -33.496 1.00 37.41 256 PRO A N 1
ATOM 1945 C CA . PRO A 1 256 ? 42.135 59.376 -34.267 1.00 37.41 256 PRO A CA 1
ATOM 1946 C C . PRO A 1 256 ? 43.056 58.387 -33.457 1.00 37.41 256 PRO A C 1
ATOM 1948 O O . PRO A 1 256 ? 43.374 58.605 -32.297 1.00 37.41 256 PRO A O 1
ATOM 1951 N N . VAL A 1 257 ? 43.539 57.336 -34.156 1.00 29.62 257 VAL A N 1
ATOM 1952 C CA . VAL A 1 257 ? 44.866 56.631 -34.144 1.00 29.62 257 VAL A CA 1
ATOM 1953 C C . VAL A 1 257 ? 45.625 56.342 -32.820 1.00 29.62 257 VAL A C 1
ATOM 1955 O O . VAL A 1 257 ? 46.028 57.275 -32.134 1.00 29.62 257 VAL A O 1
ATOM 1958 N N . LYS A 1 258 ? 45.987 55.050 -32.601 1.00 29.94 258 LYS A N 1
ATOM 1959 C CA . LYS A 1 258 ? 47.273 54.457 -32.083 1.00 29.94 258 LYS A CA 1
ATOM 1960 C C . LYS A 1 258 ? 46.990 53.075 -31.440 1.00 29.94 258 LYS A C 1
ATOM 1962 O O . LYS A 1 258 ? 46.193 52.995 -30.523 1.00 29.94 258 LYS A O 1
ATOM 1967 N N . ASN A 1 259 ? 47.413 51.944 -32.017 1.00 27.64 259 ASN A N 1
ATOM 1968 C CA . ASN A 1 259 ? 48.724 51.258 -31.957 1.00 27.64 259 ASN A CA 1
ATOM 1969 C C . ASN A 1 259 ? 48.714 50.009 -31.035 1.00 27.64 259 ASN A C 1
ATOM 1971 O O . ASN A 1 259 ? 48.382 50.120 -29.863 1.00 27.64 259 ASN A O 1
ATOM 1975 N N . TRP A 1 260 ? 49.226 48.899 -31.597 1.00 25.09 260 TRP A N 1
ATOM 1976 C CA . TRP A 1 260 ? 50.064 47.840 -30.983 1.00 25.09 260 TRP A CA 1
ATOM 1977 C C . TRP A 1 260 ? 49.347 46.687 -30.252 1.00 25.09 260 TRP A C 1
ATOM 1979 O O . TRP A 1 260 ? 48.620 46.897 -29.293 1.00 25.09 260 TRP A O 1
ATOM 1989 N N . CYS A 1 261 ? 49.397 45.472 -30.829 1.00 26.83 261 CYS A N 1
ATOM 1990 C CA . CYS A 1 261 ? 50.360 44.369 -30.557 1.00 26.83 261 CYS A CA 1
ATOM 1991 C C . CYS A 1 261 ? 49.915 43.520 -29.348 1.00 26.83 261 CYS A C 1
ATOM 1993 O O . CYS A 1 261 ? 49.430 44.071 -28.377 1.00 26.83 261 CYS A O 1
ATOM 1995 N N . THR A 1 262 ? 50.087 42.206 -29.220 1.00 30.05 262 THR A N 1
ATOM 1996 C CA . THR A 1 262 ? 50.583 41.087 -30.032 1.00 30.05 262 THR A CA 1
ATOM 1997 C C . THR A 1 262 ? 50.374 39.842 -29.144 1.00 30.05 262 THR A C 1
ATOM 1999 O O . THR A 1 262 ? 50.540 39.931 -27.933 1.00 30.05 262 THR A O 1
ATOM 2002 N N . ILE A 1 263 ? 49.952 38.727 -29.750 1.00 30.47 263 ILE A N 1
ATOM 2003 C CA . ILE A 1 263 ? 50.317 37.309 -29.506 1.00 30.47 263 ILE A CA 1
ATOM 2004 C C . ILE A 1 263 ? 50.906 36.929 -28.124 1.00 30.47 263 ILE A C 1
ATOM 2006 O O . ILE A 1 263 ? 51.950 37.449 -27.753 1.00 30.47 263 ILE A O 1
ATOM 2010 N N . ALA A 1 264 ? 50.372 35.872 -27.485 1.00 28.14 264 ALA A N 1
ATOM 2011 C CA . ALA A 1 264 ? 51.148 34.649 -27.181 1.00 28.14 264 ALA A CA 1
ATOM 2012 C C . ALA A 1 264 ? 50.332 33.535 -26.501 1.00 28.14 264 ALA A C 1
ATOM 2014 O O . ALA A 1 264 ? 49.625 33.732 -25.518 1.00 28.14 264 ALA A O 1
ATOM 2015 N N . GLN A 1 265 ? 50.501 32.338 -27.063 1.00 31.05 265 GLN A N 1
ATOM 2016 C CA . GLN A 1 265 ? 50.141 31.025 -26.537 1.00 31.05 265 GLN A CA 1
ATOM 2017 C C . GLN A 1 265 ? 51.081 30.595 -25.389 1.00 31.05 265 GLN A C 1
ATOM 2019 O O . GLN A 1 265 ? 52.195 31.101 -25.287 1.00 31.05 265 GLN A O 1
ATOM 2024 N N . ALA A 1 266 ? 50.668 29.541 -24.667 1.00 28.73 266 ALA A N 1
ATOM 2025 C CA . ALA A 1 266 ? 51.436 28.299 -24.432 1.00 28.73 266 ALA A CA 1
ATOM 2026 C C . ALA A 1 266 ? 51.625 27.844 -22.966 1.00 28.73 266 ALA A C 1
ATOM 2028 O O . ALA A 1 266 ? 52.268 28.517 -22.172 1.00 28.73 266 ALA A O 1
ATOM 2029 N N . THR A 1 267 ? 51.222 26.577 -22.733 1.00 29.47 267 THR A N 1
ATOM 2030 C CA . THR A 1 267 ? 51.875 25.517 -21.909 1.00 29.47 267 THR A CA 1
ATOM 2031 C C . THR A 1 267 ? 52.027 25.762 -20.388 1.00 29.47 267 THR A C 1
ATOM 2033 O O . THR A 1 267 ? 52.343 26.851 -19.953 1.00 29.47 267 THR A O 1
ATOM 2036 N N . ASN A 1 268 ? 51.887 24.792 -19.472 1.00 28.98 268 ASN A N 1
ATOM 2037 C CA . ASN A 1 268 ? 52.670 2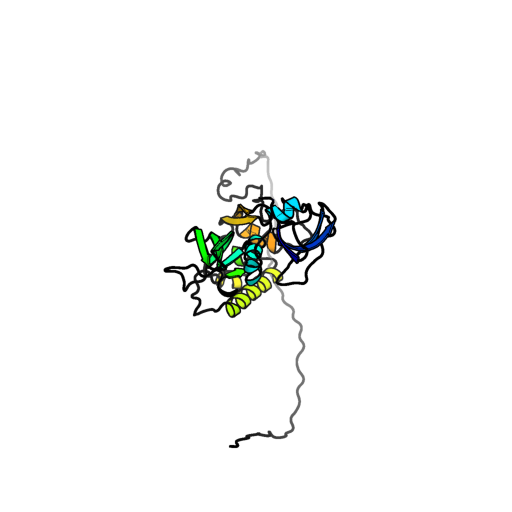3.559 -19.403 1.00 28.98 268 ASN A CA 1
ATOM 2038 C C . ASN A 1 268 ? 52.210 22.615 -18.258 1.00 28.98 268 ASN A C 1
ATOM 2040 O O . ASN A 1 268 ? 51.673 23.051 -17.244 1.00 28.98 268 ASN A O 1
ATOM 2044 N N . ARG A 1 269 ? 52.522 21.322 -18.421 1.00 32.88 269 ARG A N 1
ATOM 2045 C CA . ARG A 1 269 ? 52.445 20.204 -17.458 1.00 32.88 269 ARG A CA 1
ATOM 2046 C C . ARG A 1 269 ? 53.585 20.252 -16.426 1.00 32.88 269 ARG A C 1
ATOM 2048 O O . ARG A 1 269 ? 54.690 20.602 -16.813 1.00 32.88 269 ARG A O 1
ATOM 2055 N N . LYS A 1 270 ? 53.376 19.691 -15.221 1.00 32.56 270 LYS A N 1
ATOM 2056 C CA . LYS A 1 270 ? 54.349 18.963 -14.343 1.00 32.56 270 LYS A CA 1
ATOM 2057 C C . LYS A 1 270 ? 53.510 18.080 -13.380 1.00 32.56 270 LYS A C 1
ATOM 2059 O O . LYS A 1 270 ? 52.560 18.611 -12.827 1.00 32.56 270 LYS A O 1
ATOM 2064 N N . ARG A 1 271 ? 53.561 16.735 -13.290 1.00 31.56 271 ARG A N 1
ATOM 2065 C CA . ARG A 1 271 ? 54.585 15.694 -12.968 1.00 31.56 271 ARG A CA 1
ATOM 2066 C C . ARG A 1 271 ? 55.139 15.710 -11.525 1.00 31.56 271 ARG A C 1
ATOM 2068 O O . ARG A 1 271 ? 55.847 16.644 -11.183 1.00 31.56 271 ARG A O 1
ATOM 2075 N N . ASN A 1 272 ? 54.900 14.616 -10.779 1.00 28.34 272 ASN A N 1
ATOM 2076 C CA . ASN A 1 272 ? 55.821 13.884 -9.868 1.00 28.34 272 ASN A CA 1
ATOM 2077 C C . ASN A 1 272 ? 55.162 12.517 -9.519 1.00 28.34 272 ASN A C 1
ATOM 2079 O O . ASN A 1 272 ? 53.995 12.525 -9.152 1.00 28.34 272 ASN A O 1
ATOM 2083 N N . LEU A 1 273 ? 55.655 11.315 -9.877 1.00 31.06 273 LEU A N 1
ATOM 2084 C CA . LEU A 1 273 ? 56.859 10.522 -9.512 1.00 31.06 273 LEU A CA 1
ATOM 2085 C C . LEU A 1 273 ? 56.877 9.994 -8.065 1.00 31.06 273 LEU A C 1
ATOM 2087 O O . LEU A 1 273 ? 57.049 10.791 -7.160 1.00 31.06 273 LEU A O 1
ATOM 2091 N N . TYR A 1 274 ? 56.787 8.661 -7.893 1.00 26.75 274 TYR A N 1
ATOM 2092 C CA . TYR A 1 274 ? 57.780 7.807 -7.203 1.00 26.75 274 TYR A CA 1
ATOM 2093 C C . TYR A 1 274 ? 57.640 6.332 -7.645 1.00 26.75 274 TYR A C 1
ATOM 2095 O O . TYR A 1 274 ? 56.542 5.853 -7.920 1.00 26.75 274 TYR A O 1
ATOM 2103 N N . ARG A 1 275 ? 58.781 5.641 -7.795 1.00 31.34 275 ARG A N 1
ATOM 2104 C CA . ARG A 1 275 ? 58.971 4.334 -8.453 1.00 31.34 275 ARG A CA 1
ATOM 2105 C C . ARG A 1 275 ? 59.709 3.374 -7.501 1.00 31.34 275 ARG A C 1
ATOM 2107 O O . ARG A 1 275 ? 60.690 3.786 -6.903 1.00 31.34 275 ARG A O 1
ATOM 2114 N N . LEU A 1 276 ? 59.223 2.128 -7.451 1.00 31.94 276 LEU A N 1
ATOM 2115 C CA . LEU A 1 276 ? 59.845 0.815 -7.161 1.00 31.94 276 LEU A CA 1
ATOM 2116 C C . LEU A 1 276 ? 61.166 0.683 -6.371 1.00 31.94 276 LEU A C 1
ATOM 2118 O O . LEU A 1 276 ? 62.194 1.222 -6.769 1.00 31.94 276 LEU A O 1
ATOM 2122 N N . GLN A 1 277 ? 61.196 -0.353 -5.518 1.00 30.03 277 GLN A N 1
ATOM 2123 C CA . GLN A 1 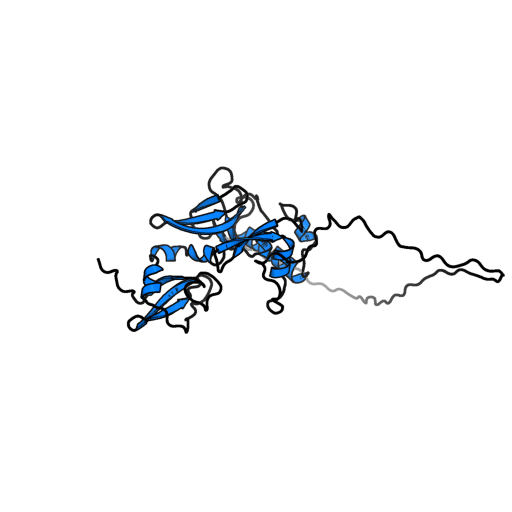277 ? 62.376 -1.214 -5.350 1.00 30.03 277 GLN A CA 1
ATOM 2124 C C . GLN A 1 277 ? 61.979 -2.703 -5.210 1.00 30.03 277 GLN A C 1
ATOM 2126 O O . GLN A 1 277 ? 61.034 -3.042 -4.505 1.00 30.03 277 GLN A O 1
ATOM 2131 N N . ARG A 1 278 ? 62.683 -3.576 -5.952 1.00 32.69 278 ARG A N 1
ATOM 2132 C CA . ARG A 1 278 ? 62.582 -5.055 -5.997 1.00 32.69 278 ARG A CA 1
ATOM 2133 C C . ARG A 1 278 ? 63.747 -5.702 -5.237 1.00 32.69 278 ARG A C 1
ATOM 2135 O O . ARG A 1 278 ? 64.837 -5.135 -5.288 1.00 32.69 278 ARG A O 1
ATOM 2142 N N . ARG A 1 279 ? 63.538 -6.937 -4.743 1.00 31.94 279 ARG A N 1
ATOM 2143 C CA . ARG A 1 279 ? 64.423 -8.150 -4.700 1.00 31.94 279 ARG A CA 1
ATOM 2144 C C . ARG A 1 279 ? 63.939 -9.060 -3.544 1.00 31.94 279 ARG A C 1
ATOM 2146 O O . ARG A 1 279 ? 63.523 -8.506 -2.542 1.00 31.94 279 ARG A O 1
ATOM 2153 N N . THR A 1 280 ? 63.938 -10.398 -3.523 1.00 32.19 280 THR A N 1
ATOM 2154 C CA . THR A 1 280 ? 64.178 -11.523 -4.456 1.00 32.19 280 THR A CA 1
ATOM 2155 C C . THR A 1 280 ? 63.703 -12.819 -3.750 1.00 32.19 280 THR A C 1
ATOM 2157 O O . THR A 1 280 ? 63.741 -12.892 -2.529 1.00 32.19 280 THR A O 1
ATOM 2160 N N . THR A 1 281 ? 63.269 -13.803 -4.543 1.00 32.12 281 THR A N 1
ATOM 2161 C CA . THR A 1 281 ? 63.069 -15.265 -4.335 1.00 32.12 281 THR A CA 1
ATOM 2162 C C . THR A 1 281 ? 63.650 -15.982 -3.098 1.00 32.12 281 THR A C 1
ATOM 2164 O O . THR A 1 281 ? 64.833 -15.812 -2.823 1.00 32.12 281 THR A O 1
ATOM 2167 N N . THR A 1 282 ? 62.884 -16.929 -2.509 1.00 30.17 282 THR A N 1
ATOM 2168 C CA . THR A 1 282 ? 63.218 -18.380 -2.354 1.00 30.17 282 THR A CA 1
ATOM 2169 C C . THR A 1 282 ? 61.982 -19.214 -1.917 1.00 30.17 282 THR A C 1
ATOM 2171 O O . THR A 1 282 ? 61.393 -18.972 -0.874 1.00 30.17 282 THR A O 1
ATOM 2174 N N . THR A 1 283 ? 61.604 -20.152 -2.795 1.00 32.62 283 THR A N 1
ATOM 2175 C CA . THR A 1 283 ? 61.020 -21.514 -2.677 1.00 32.62 283 THR A CA 1
ATOM 2176 C C . THR A 1 283 ? 60.330 -22.007 -1.384 1.00 32.62 283 THR A C 1
ATOM 2178 O O . THR A 1 283 ? 60.985 -22.086 -0.356 1.00 32.62 283 THR A O 1
ATOM 2181 N N . PHE A 1 284 ? 59.085 -22.517 -1.484 1.00 29.48 284 PHE A N 1
ATOM 2182 C CA . PHE A 1 284 ? 58.662 -23.880 -1.065 1.00 29.48 284 PHE A CA 1
ATOM 2183 C C . PHE A 1 284 ? 57.251 -24.236 -1.613 1.00 29.48 284 PHE A C 1
ATOM 2185 O O . PHE A 1 284 ? 56.467 -23.356 -1.950 1.00 29.48 284 PHE A O 1
ATOM 2192 N N . ALA A 1 285 ? 57.011 -25.539 -1.785 1.00 36.66 285 ALA A N 1
ATOM 2193 C CA . ALA A 1 285 ? 56.070 -26.230 -2.685 1.00 36.66 285 ALA A CA 1
ATOM 2194 C C . ALA A 1 285 ? 54.572 -26.296 -2.242 1.00 36.66 285 ALA A C 1
ATOM 2196 O O . ALA A 1 285 ? 54.251 -25.876 -1.131 1.00 36.66 285 ALA A O 1
ATOM 2197 N N . PRO A 1 286 ? 53.652 -26.842 -3.081 1.00 38.38 286 PRO A N 1
ATOM 2198 C CA . PRO A 1 286 ? 52.207 -26.884 -2.833 1.00 38.38 286 PRO A CA 1
ATOM 2199 C C . PRO A 1 286 ? 51.736 -28.222 -2.228 1.00 38.38 286 PRO A C 1
ATOM 2201 O O . PRO A 1 286 ? 52.212 -29.287 -2.617 1.00 38.38 286 PRO A O 1
ATOM 2204 N N . CYS A 1 287 ? 50.734 -28.187 -1.342 1.00 29.16 287 CYS A N 1
ATOM 2205 C CA . CYS A 1 287 ? 50.003 -29.381 -0.901 1.00 29.16 287 CYS A CA 1
ATOM 2206 C C . CYS A 1 287 ? 48.647 -29.473 -1.613 1.00 29.16 287 CYS A C 1
ATOM 2208 O O . CYS A 1 287 ? 47.738 -28.689 -1.347 1.00 29.16 287 CYS A O 1
ATOM 2210 N N . TYR A 1 288 ? 48.519 -30.470 -2.488 1.00 33.69 288 TYR A N 1
ATOM 2211 C CA . TYR A 1 288 ? 47.243 -31.007 -2.952 1.00 33.69 288 TYR A CA 1
ATOM 2212 C C . TYR A 1 288 ? 46.559 -31.773 -1.811 1.00 33.69 288 TYR A C 1
ATOM 2214 O O . TYR A 1 288 ? 47.207 -32.553 -1.113 1.00 33.69 288 TYR A O 1
ATOM 2222 N N . ARG A 1 289 ? 45.240 -31.613 -1.656 1.00 33.47 289 ARG A N 1
ATOM 2223 C CA . ARG A 1 289 ? 44.403 -32.544 -0.889 1.00 33.47 289 ARG A CA 1
ATOM 2224 C C . ARG A 1 289 ? 43.208 -32.961 -1.740 1.00 33.47 289 ARG A C 1
ATOM 2226 O O . ARG A 1 289 ? 42.204 -32.267 -1.823 1.00 33.47 289 ARG A O 1
ATOM 2233 N N . THR A 1 290 ? 43.363 -34.101 -2.396 1.00 40.56 290 THR A N 1
ATOM 2234 C CA . THR A 1 290 ? 42.279 -34.969 -2.853 1.00 40.56 290 THR A CA 1
ATOM 2235 C C . THR A 1 290 ? 41.801 -35.803 -1.669 1.00 40.56 290 THR A C 1
ATOM 2237 O O . THR A 1 290 ? 42.603 -36.490 -1.040 1.00 40.56 290 THR A O 1
ATOM 2240 N N . THR A 1 291 ? 40.500 -35.793 -1.405 1.00 43.22 291 THR A N 1
ATOM 2241 C CA . THR A 1 291 ? 39.821 -36.837 -0.628 1.00 43.22 291 THR A CA 1
ATOM 2242 C C . THR A 1 291 ? 38.632 -37.321 -1.443 1.00 43.22 291 THR A C 1
ATOM 2244 O O . THR A 1 291 ? 37.620 -36.641 -1.561 1.00 43.22 291 THR A O 1
ATOM 2247 N N . SER A 1 292 ? 38.835 -38.487 -2.047 1.00 36.81 292 SER A N 1
ATOM 2248 C CA . SER A 1 292 ? 37.820 -39.459 -2.443 1.00 36.81 292 SER A CA 1
ATOM 2249 C C . SER A 1 292 ? 37.619 -40.400 -1.257 1.00 36.81 292 SER A C 1
ATOM 2251 O O . SER A 1 292 ? 38.626 -40.764 -0.655 1.00 36.81 292 SER A O 1
ATOM 2253 N N . LEU A 1 293 ? 36.377 -40.797 -0.976 1.00 43.66 293 LEU A N 1
ATOM 2254 C CA . LEU A 1 293 ? 35.901 -42.066 -0.383 1.00 43.66 293 LEU A CA 1
ATOM 2255 C C . LEU A 1 293 ? 34.358 -41.952 -0.390 1.00 43.66 293 LEU A C 1
ATOM 2257 O O . LEU A 1 293 ? 33.841 -40.901 -0.014 1.00 43.66 293 LEU A O 1
ATOM 2261 N N . CYS A 1 294 ? 33.651 -42.805 -1.139 1.00 42.44 294 CYS A N 1
ATOM 2262 C CA . CYS A 1 294 ? 33.108 -44.103 -0.701 1.00 42.44 294 CYS A CA 1
ATOM 2263 C C . CYS A 1 294 ? 32.144 -43.969 0.477 1.00 42.44 294 CYS A C 1
ATOM 2265 O O . CYS A 1 294 ? 32.622 -43.616 1.576 1.00 42.44 294 CYS A O 1
#

pLDDT: mean 74.26, std 23.32, range [25.09, 95.56]